Protein AF-A0A7K0G1S0-F1 (afdb_monomer)

InterPro domains:
  IPR003675 CAAX prenyl protease 2/Lysostaphin resistance protein A-like domain [PF02517] (17-167)

Mean predicted aligned error: 6.99 Å

Organism: NCBI:txid1908241

Secondary structure (DSSP, 8-state):
--HHHHHHHHGGG---HHIIIIIHHHHHHHHHTGGGS--HHHHHHHHHHHHHHHHHTTS-GGGGGSHHHHHHHHHHHHHHHHHHHHS-HHHHHHHHHHTHHHHHHHHHHHHHHHTTHHHHTTS-GGGGGGHHHHHHHHHHHHHHHHHHHHHT-HHHHHHHHHHHHHHHHHHHHH--

Foldseek 3Di:
DVVVVVVVVVVVPPQDLCCLLAVVLLLLLLQQQQCLPPDLVSNLSNQLSVVVVVCVVVDPPVCCPDPVNVVVSVVSSVVSCVVSVPDDSVNSVVVCVVCVVVSLLVSLLVQLVVCLVVCCVVDDPVCNVCSSVVSVVSSVLSNVLNVCCVVPRSVVSSNVSSVVSVVVSVVVNVVD

Radius of gyration: 18.76 Å; Cα contacts (8 Å, |Δi|>4): 119; chains: 1; bounding box: 52×39×47 Å

pLDDT: mean 86.87, std 16.27, range [29.7, 98.12]

Solvent-accessible surface area (backbone atoms only — not comparable to full-atom values): 9676 Å² total; per-residue (Å²): 126,71,73,64,55,56,58,56,57,66,59,65,67,85,71,57,68,62,45,64,37,46,52,48,30,46,54,51,40,39,40,57,43,39,38,74,55,83,43,68,66,32,42,49,53,11,52,51,49,46,50,52,52,57,45,56,74,78,40,63,78,81,55,51,79,38,67,72,48,41,50,51,52,51,50,52,52,51,50,53,52,52,55,51,69,71,48,52,67,69,56,56,51,50,53,44,66,78,42,37,67,62,55,53,52,47,44,22,46,52,57,12,58,67,47,33,69,78,43,60,85,75,44,56,79,95,49,48,90,52,42,65,66,71,21,44,61,43,30,53,51,35,48,54,38,48,52,38,30,76,75,75,27,66,68,59,26,32,55,52,45,20,55,66,35,40,62,61,50,53,53,54,67,72,77,106

Structure (mmCIF, N/CA/C/O backbone):
data_AF-A0A7K0G1S0-F1
#
_entry.id   AF-A0A7K0G1S0-F1
#
loop_
_atom_site.group_PDB
_atom_site.id
_atom_site.type_symbol
_atom_site.label_atom_id
_atom_site.label_alt_id
_atom_site.label_comp_id
_atom_site.label_asym_id
_atom_site.label_entity_id
_atom_site.label_seq_id
_atom_site.pdbx_PDB_ins_code
_atom_site.Cartn_x
_atom_site.Cartn_y
_atom_site.Cartn_z
_atom_site.occupancy
_atom_site.B_iso_or_equiv
_atom_site.auth_seq_id
_atom_site.auth_comp_id
_atom_site.auth_asym_id
_atom_site.auth_atom_id
_atom_site.pdbx_PDB_model_num
ATOM 1 N N . MET A 1 1 ? 27.533 17.262 -21.473 1.00 39.12 1 MET A N 1
ATOM 2 C CA . MET A 1 1 ? 27.485 15.867 -21.967 1.00 39.12 1 MET A CA 1
ATOM 3 C C . MET A 1 1 ? 28.207 14.863 -21.060 1.00 39.12 1 MET A C 1
ATOM 5 O O . MET A 1 1 ? 27.866 13.697 -21.135 1.00 39.12 1 MET A O 1
ATOM 9 N N . GLU A 1 2 ? 29.069 15.272 -20.118 1.00 38.72 2 GLU A N 1
ATOM 10 C CA . GLU A 1 2 ? 29.614 14.361 -19.081 1.00 38.72 2 GLU A CA 1
ATOM 11 C C . GLU A 1 2 ? 28.749 14.237 -17.807 1.00 38.72 2 GLU A C 1
ATOM 13 O O . GLU A 1 2 ? 28.798 13.218 -17.127 1.00 38.72 2 GLU A O 1
ATOM 18 N N . ALA A 1 3 ? 27.871 15.204 -17.513 1.00 29.70 3 ALA A N 1
ATOM 19 C CA . ALA A 1 3 ? 26.975 15.157 -16.345 1.00 29.70 3 ALA A CA 1
ATOM 20 C C . ALA A 1 3 ? 25.765 14.206 -16.503 1.00 29.70 3 ALA A C 1
ATOM 22 O O . ALA A 1 3 ? 25.169 13.790 -15.512 1.00 29.70 3 ALA A O 1
ATOM 23 N N . ILE A 1 4 ? 25.422 13.820 -17.738 1.00 31.78 4 ILE A N 1
ATOM 24 C CA . ILE A 1 4 ? 24.355 12.842 -18.028 1.00 31.78 4 ILE A CA 1
ATOM 25 C C . ILE A 1 4 ? 24.840 11.416 -17.704 1.00 31.78 4 ILE A C 1
ATOM 27 O O . ILE A 1 4 ? 24.072 10.584 -17.223 1.00 31.78 4 ILE A O 1
ATOM 31 N N . ASN A 1 5 ? 26.149 11.173 -17.825 1.00 32.44 5 ASN A N 1
ATOM 32 C CA . ASN A 1 5 ? 26.761 9.875 -17.553 1.00 32.44 5 ASN A CA 1
ATOM 33 C C . ASN A 1 5 ? 26.886 9.563 -16.053 1.00 32.44 5 ASN A C 1
ATOM 35 O O . ASN A 1 5 ? 26.954 8.393 -15.691 1.00 32.44 5 ASN A O 1
ATOM 39 N N . GLY A 1 6 ? 26.892 10.568 -15.167 1.00 32.56 6 GLY A N 1
ATOM 40 C CA . GLY A 1 6 ? 27.028 10.369 -13.716 1.00 32.56 6 GLY A CA 1
ATOM 41 C C . GLY A 1 6 ? 25.750 9.876 -13.027 1.00 32.56 6 GLY A C 1
ATOM 42 O O . GLY A 1 6 ? 25.818 9.033 -12.135 1.00 32.56 6 GLY A O 1
ATOM 43 N N . VAL A 1 7 ? 24.581 10.343 -13.479 1.00 34.50 7 VAL A N 1
ATOM 44 C CA . VAL A 1 7 ? 23.269 9.952 -12.924 1.00 34.50 7 VAL A CA 1
ATOM 45 C C . VAL A 1 7 ? 22.745 8.664 -13.568 1.00 34.50 7 VAL A C 1
ATOM 47 O O . VAL A 1 7 ? 22.141 7.836 -12.889 1.00 34.50 7 VAL A O 1
ATOM 50 N N . GLN A 1 8 ? 23.067 8.413 -14.843 1.00 36.34 8 GLN A N 1
ATOM 51 C CA . GLN A 1 8 ? 22.837 7.096 -15.450 1.00 36.34 8 GLN A CA 1
ATOM 52 C C . GLN A 1 8 ? 23.747 6.007 -14.848 1.00 36.34 8 GLN A C 1
ATOM 54 O O . GLN A 1 8 ? 23.315 4.860 -14.737 1.00 36.34 8 GLN A O 1
ATOM 59 N N . LYS A 1 9 ? 24.962 6.342 -14.372 1.00 32.75 9 LYS A N 1
ATOM 60 C CA . LYS A 1 9 ? 25.839 5.382 -13.669 1.00 32.75 9 LYS A CA 1
ATOM 61 C C . LYS A 1 9 ? 25.391 5.049 -12.249 1.00 32.75 9 LYS A C 1
ATOM 63 O O . LYS A 1 9 ? 25.584 3.914 -11.833 1.00 32.75 9 LYS A O 1
ATOM 68 N N . THR A 1 10 ? 24.787 5.964 -11.494 1.00 30.83 10 THR A N 1
ATOM 69 C CA . THR A 1 10 ? 24.285 5.644 -10.140 1.00 30.83 10 THR A CA 1
ATOM 70 C C . THR A 1 10 ? 22.945 4.904 -10.169 1.00 30.83 10 THR A C 1
ATOM 72 O O . THR A 1 10 ? 22.678 4.096 -9.282 1.00 30.83 10 THR A O 1
ATOM 75 N N . ALA A 1 11 ? 22.158 5.070 -11.238 1.00 32.47 11 ALA A N 1
ATOM 76 C CA . ALA A 1 11 ? 20.979 4.253 -11.533 1.00 32.47 11 ALA A CA 1
ATOM 77 C C . ALA A 1 11 ? 21.304 2.900 -12.208 1.00 32.47 11 ALA A C 1
ATOM 79 O O . ALA A 1 11 ? 20.394 2.125 -12.494 1.00 32.47 11 ALA A O 1
ATOM 80 N N . SER A 1 12 ? 22.587 2.564 -12.400 1.00 35.25 12 SER A N 1
ATOM 81 C CA . SER A 1 12 ? 23.018 1.218 -12.820 1.00 35.25 12 SER A CA 1
ATOM 82 C C . SER A 1 12 ? 22.722 0.124 -11.778 1.00 35.25 12 SER A C 1
ATOM 84 O O . SER A 1 12 ? 22.917 -1.058 -12.048 1.00 35.25 12 SER A O 1
ATOM 86 N N . ASN A 1 13 ? 22.185 0.493 -10.609 1.00 43.94 13 ASN A N 1
ATOM 87 C CA . ASN A 1 13 ? 21.842 -0.420 -9.522 1.00 43.94 13 ASN A CA 1
ATOM 88 C C . ASN A 1 13 ? 20.371 -0.895 -9.525 1.00 43.94 13 ASN A C 1
ATOM 90 O O . ASN A 1 13 ? 19.852 -1.319 -8.493 1.00 43.94 13 ASN A O 1
ATOM 94 N N . GLN A 1 14 ? 19.698 -0.902 -10.684 1.00 51.25 14 GLN A N 1
ATOM 95 C CA . GLN A 1 14 ? 18.419 -1.607 -10.914 1.00 51.25 14 GLN A CA 1
ATOM 96 C C . GLN A 1 14 ? 18.566 -3.153 -10.928 1.00 51.25 14 GLN A C 1
ATOM 98 O O . GLN A 1 14 ? 17.858 -3.853 -11.652 1.00 51.25 14 GLN A O 1
ATOM 103 N N . ASN A 1 15 ? 19.501 -3.701 -10.144 1.00 57.91 15 ASN A N 1
ATOM 104 C CA . ASN A 1 15 ? 19.942 -5.098 -10.212 1.00 57.91 15 ASN A CA 1
ATOM 105 C C . ASN A 1 15 ? 19.733 -5.882 -8.907 1.00 57.91 15 ASN A C 1
ATOM 107 O O . ASN A 1 15 ? 20.394 -6.892 -8.684 1.00 57.91 15 ASN A O 1
ATOM 111 N N . ASN A 1 16 ? 18.843 -5.434 -8.018 1.00 77.69 16 ASN A N 1
ATOM 112 C CA . ASN A 1 16 ? 18.621 -6.149 -6.767 1.00 77.69 16 ASN A CA 1
ATOM 113 C C . ASN A 1 16 ? 17.382 -7.043 -6.851 1.00 77.69 16 ASN A C 1
ATOM 115 O O . ASN A 1 16 ? 16.263 -6.598 -6.607 1.00 77.69 16 ASN A O 1
ATOM 119 N N . ILE A 1 17 ? 17.600 -8.321 -7.162 1.00 85.62 17 ILE A N 1
ATOM 120 C CA . ILE A 1 17 ? 16.569 -9.367 -7.154 1.00 85.62 17 ILE A CA 1
ATOM 121 C C . ILE A 1 17 ? 15.756 -9.374 -5.844 1.00 85.62 17 ILE A C 1
ATOM 123 O O . ILE A 1 17 ? 14.545 -9.586 -5.862 1.00 85.62 17 ILE A O 1
ATOM 127 N N . LEU A 1 18 ? 16.388 -9.039 -4.710 1.00 86.69 18 LEU A N 1
ATOM 128 C CA . LEU A 1 18 ? 15.730 -8.983 -3.401 1.00 86.69 18 LEU A CA 1
ATOM 129 C C . LEU A 1 18 ? 14.664 -7.886 -3.322 1.00 86.69 18 LEU A C 1
ATOM 131 O O . LEU A 1 18 ? 13.694 -8.032 -2.582 1.00 86.69 18 LEU A O 1
ATOM 135 N N . PHE A 1 19 ? 14.805 -6.799 -4.085 1.00 88.12 19 PHE A N 1
ATOM 136 C CA . PHE A 1 19 ? 13.792 -5.748 -4.123 1.00 88.12 19 PHE A CA 1
ATOM 137 C C . PHE A 1 19 ? 12.466 -6.291 -4.667 1.00 88.12 19 PHE A C 1
ATOM 139 O O . PHE A 1 19 ? 11.433 -6.132 -4.023 1.00 88.12 19 PHE A O 1
ATOM 146 N N . PHE A 1 20 ? 12.509 -6.988 -5.805 1.00 85.06 20 PHE A N 1
ATOM 147 C CA . PHE A 1 20 ? 11.321 -7.540 -6.464 1.00 85.06 20 PHE A CA 1
ATOM 148 C C . PHE A 1 20 ? 10.710 -8.724 -5.706 1.00 85.06 20 PHE A C 1
ATOM 150 O O . PHE A 1 20 ? 9.493 -8.897 -5.713 1.00 85.06 20 PHE A O 1
ATOM 157 N N . LEU A 1 21 ? 11.537 -9.523 -5.023 1.00 90.94 21 LEU A N 1
ATOM 158 C CA . LEU A 1 21 ? 11.067 -10.701 -4.289 1.00 90.94 21 LEU A CA 1
ATOM 159 C C . LEU A 1 21 ? 10.591 -10.401 -2.870 1.00 90.94 21 LEU A C 1
ATOM 161 O O . LEU A 1 21 ? 9.753 -11.132 -2.353 1.00 90.94 21 LEU A O 1
ATOM 165 N N . ILE A 1 22 ? 11.136 -9.376 -2.217 1.00 91.06 22 ILE A N 1
ATOM 166 C CA . ILE A 1 22 ? 10.892 -9.129 -0.791 1.00 91.06 22 ILE A CA 1
ATOM 167 C C . ILE A 1 22 ? 10.262 -7.758 -0.594 1.00 91.06 22 ILE A C 1
ATOM 169 O O . ILE A 1 22 ? 9.158 -7.654 -0.065 1.00 91.06 22 ILE A O 1
ATOM 173 N N . PHE A 1 23 ? 10.946 -6.699 -1.022 1.00 91.44 23 PHE A N 1
ATOM 174 C CA . PHE A 1 23 ? 10.535 -5.342 -0.674 1.00 91.44 23 PHE A CA 1
ATOM 175 C C . PHE A 1 23 ? 9.228 -4.925 -1.359 1.00 91.44 23 PHE A C 1
ATOM 177 O O . PHE A 1 23 ? 8.322 -4.434 -0.686 1.00 91.44 23 PHE A O 1
ATOM 184 N N . ALA A 1 24 ? 9.107 -5.159 -2.669 1.00 91.50 24 ALA A N 1
ATOM 185 C CA . ALA A 1 24 ? 7.904 -4.823 -3.426 1.00 91.50 24 ALA A CA 1
ATOM 186 C C . ALA A 1 24 ? 6.660 -5.577 -2.905 1.00 91.50 24 ALA A C 1
ATOM 188 O O . ALA A 1 24 ? 5.705 -4.896 -2.523 1.00 91.50 24 ALA A O 1
ATOM 189 N N . PRO A 1 25 ? 6.680 -6.918 -2.725 1.00 94.69 25 PRO A N 1
ATOM 190 C CA . PRO A 1 25 ? 5.559 -7.635 -2.118 1.00 94.69 25 PRO A CA 1
ATOM 191 C C . PRO A 1 25 ? 5.168 -7.099 -0.739 1.00 94.69 25 PRO A C 1
ATOM 193 O O . PRO A 1 25 ? 3.987 -6.899 -0.476 1.00 94.69 25 PRO A O 1
ATOM 196 N N . ILE A 1 26 ? 6.130 -6.799 0.145 1.00 97.25 26 ILE A N 1
ATOM 197 C CA . ILE A 1 26 ? 5.822 -6.236 1.471 1.00 97.25 26 ILE A CA 1
ATOM 198 C C . ILE A 1 26 ? 5.066 -4.909 1.345 1.00 97.25 26 ILE A C 1
ATOM 200 O O . ILE A 1 26 ? 4.035 -4.729 1.995 1.00 97.25 26 ILE A O 1
ATOM 204 N N . VAL A 1 27 ? 5.566 -3.983 0.525 1.00 96.19 27 VAL A N 1
ATOM 205 C CA . VAL A 1 27 ? 4.950 -2.661 0.336 1.00 96.19 27 VAL A CA 1
ATOM 206 C C . VAL A 1 27 ? 3.548 -2.791 -0.255 1.00 96.19 27 VAL A C 1
ATOM 208 O O . VAL A 1 27 ? 2.608 -2.176 0.250 1.00 96.19 27 VAL A O 1
ATOM 211 N N . GLU A 1 28 ? 3.377 -3.625 -1.275 1.00 96.62 28 GLU A N 1
ATOM 212 C CA . GLU A 1 28 ? 2.083 -3.839 -1.922 1.00 96.62 28 GLU A CA 1
ATOM 213 C C . GLU A 1 28 ? 1.066 -4.483 -0.970 1.00 96.62 28 GLU A C 1
ATOM 215 O O . GLU A 1 28 ? -0.075 -4.023 -0.872 1.00 96.62 28 GLU A O 1
ATOM 220 N N . GLU A 1 29 ? 1.472 -5.486 -0.190 1.00 98.12 29 GLU A N 1
ATOM 221 C CA . GLU A 1 29 ? 0.600 -6.093 0.818 1.00 98.12 29 GLU A CA 1
ATOM 222 C C . GLU A 1 29 ? 0.220 -5.104 1.933 1.00 98.12 29 GLU A C 1
ATOM 224 O O . GLU A 1 29 ? -0.924 -5.110 2.406 1.00 98.12 29 GLU A O 1
ATOM 229 N N . LEU A 1 30 ? 1.133 -4.210 2.330 1.00 98.12 30 LEU A N 1
ATOM 230 C CA . LEU A 1 30 ? 0.837 -3.139 3.287 1.00 98.12 30 LEU A CA 1
ATOM 231 C C . LEU A 1 30 ? -0.163 -2.117 2.735 1.00 98.12 30 LEU A C 1
ATOM 233 O O . LEU A 1 30 ? -0.982 -1.622 3.501 1.00 98.12 30 LEU A O 1
ATOM 237 N N . ILE A 1 31 ? -0.135 -1.819 1.436 1.00 98.06 31 ILE A N 1
ATOM 238 C CA . ILE A 1 31 ? -1.076 -0.878 0.810 1.00 98.06 31 ILE A CA 1
ATOM 239 C C . ILE A 1 31 ? -2.455 -1.522 0.621 1.00 98.06 31 ILE A C 1
ATOM 241 O O . ILE A 1 31 ? -3.476 -0.923 0.960 1.00 98.06 31 ILE A O 1
ATOM 245 N N . PHE A 1 32 ? -2.502 -2.740 0.078 1.00 97.81 32 PHE A N 1
ATOM 246 C CA . PHE A 1 32 ? -3.751 -3.325 -0.419 1.00 97.81 32 PHE A CA 1
ATOM 247 C C . PHE A 1 32 ? -4.407 -4.311 0.547 1.00 97.81 32 PHE A C 1
ATOM 249 O O . PHE A 1 32 ? -5.625 -4.482 0.505 1.00 97.81 32 PHE A O 1
ATOM 256 N N . ARG A 1 33 ? -3.637 -5.000 1.403 1.00 97.50 33 ARG A N 1
ATOM 257 C CA . ARG A 1 33 ? -4.153 -6.111 2.233 1.00 97.50 33 ARG A CA 1
ATOM 258 C C . ARG A 1 33 ? -4.201 -5.755 3.705 1.00 97.50 33 ARG A C 1
ATOM 260 O O . ARG A 1 33 ? -5.083 -6.230 4.427 1.00 97.50 33 ARG A O 1
ATOM 267 N N . LEU A 1 34 ? -3.318 -4.883 4.179 1.00 96.88 34 LEU A N 1
ATOM 268 C CA . LEU A 1 34 ? -3.415 -4.381 5.543 1.00 96.88 34 LEU A CA 1
ATOM 269 C C . LEU A 1 34 ? -4.800 -3.783 5.873 1.00 96.88 34 LEU A C 1
ATOM 271 O O . LEU A 1 34 ? -5.342 -4.203 6.905 1.00 96.88 34 LEU A O 1
ATOM 275 N N . PRO A 1 35 ? -5.434 -2.938 5.025 1.00 95.12 35 PRO A N 1
ATOM 276 C CA . PRO A 1 35 ? -6.665 -2.246 5.391 1.00 95.12 35 PRO A CA 1
ATOM 277 C C . PRO A 1 35 ? -7.920 -3.126 5.237 1.00 95.12 35 PRO A C 1
ATOM 279 O O . PRO A 1 35 ? -8.989 -2.752 5.712 1.00 95.12 35 PRO A O 1
ATOM 282 N N . LEU A 1 36 ? -7.788 -4.347 4.689 1.00 94.44 36 LEU A N 1
ATOM 283 C CA . LEU A 1 36 ? -8.861 -5.353 4.667 1.00 94.44 36 LEU A CA 1
ATOM 284 C C . LEU A 1 36 ? -9.306 -5.781 6.071 1.00 94.44 36 LEU A C 1
ATOM 286 O O . LEU A 1 36 ? -10.471 -6.122 6.271 1.00 94.44 36 LEU A O 1
ATOM 290 N N . LYS A 1 37 ? -8.396 -5.757 7.056 1.00 92.06 37 LYS A N 1
ATOM 291 C CA . LYS A 1 37 ? -8.781 -5.831 8.471 1.00 92.06 37 LYS A CA 1
ATOM 292 C C . LYS A 1 37 ? -8.978 -4.412 8.974 1.00 92.06 37 LYS A C 1
ATOM 294 O O . LYS A 1 37 ? -8.009 -3.705 9.237 1.00 92.06 37 LYS A O 1
ATOM 299 N N . VAL A 1 38 ? -10.237 -4.024 9.100 1.00 86.56 38 VAL A N 1
ATOM 300 C CA . VAL A 1 38 ? -10.641 -2.657 9.413 1.00 86.56 38 VAL A CA 1
ATOM 301 C C . VAL A 1 38 ? -10.180 -2.267 10.813 1.00 86.56 38 VAL A C 1
ATOM 303 O O . VAL A 1 38 ? -10.707 -2.743 11.814 1.00 86.56 38 VAL A O 1
ATOM 306 N N . SER A 1 39 ? -9.187 -1.391 10.870 1.00 89.94 39 SER A N 1
ATOM 307 C CA . SER A 1 39 ? -8.806 -0.642 12.062 1.00 89.94 39 SER A CA 1
ATOM 308 C C . SER A 1 39 ? -8.225 0.694 11.618 1.00 89.94 39 SER A C 1
ATOM 310 O O . SER A 1 39 ? -7.643 0.787 10.527 1.00 89.94 39 SER A O 1
ATOM 312 N N . ARG A 1 40 ? -8.345 1.731 12.454 1.00 90.94 40 ARG A N 1
ATOM 313 C CA . ARG A 1 40 ? -7.737 3.043 12.169 1.00 90.94 40 ARG A CA 1
ATOM 314 C C . ARG A 1 40 ? -6.253 2.928 11.827 1.00 90.94 40 ARG A C 1
ATOM 316 O O . ARG A 1 40 ? -5.804 3.530 10.859 1.00 90.94 40 ARG A O 1
ATOM 323 N N . LEU A 1 41 ? -5.511 2.113 12.579 1.00 92.81 41 LEU A N 1
ATOM 324 C CA . LEU A 1 41 ? -4.077 1.926 12.364 1.00 92.81 41 LEU A CA 1
ATOM 325 C C . LEU A 1 41 ? -3.777 1.272 11.009 1.00 92.81 41 LEU A C 1
ATOM 327 O O . LEU A 1 41 ? -2.903 1.742 10.287 1.00 92.81 41 LEU A O 1
ATOM 331 N N . ASN A 1 42 ? -4.518 0.226 10.638 1.00 94.50 42 ASN A N 1
ATOM 332 C CA . ASN A 1 42 ? -4.293 -0.467 9.373 1.00 94.50 42 ASN A CA 1
ATOM 333 C C . ASN A 1 42 ? -4.559 0.454 8.180 1.00 94.50 42 ASN A C 1
ATOM 335 O O . ASN A 1 42 ? -3.755 0.499 7.251 1.00 94.50 42 ASN A O 1
ATOM 339 N N . ILE A 1 43 ? -5.648 1.226 8.221 1.00 94.31 43 ILE A N 1
ATOM 340 C CA . ILE A 1 43 ? -5.982 2.188 7.162 1.00 94.31 43 ILE A CA 1
ATOM 341 C C . ILE A 1 43 ? -4.949 3.312 7.105 1.00 94.31 43 ILE A C 1
ATOM 343 O O . ILE A 1 43 ? -4.503 3.661 6.015 1.00 94.31 43 ILE A O 1
ATOM 347 N N . PHE A 1 44 ? -4.525 3.834 8.259 1.00 95.94 44 PHE A N 1
ATOM 348 C CA . PHE A 1 44 ? -3.490 4.863 8.334 1.00 95.94 44 PHE A CA 1
ATOM 349 C C . PHE A 1 44 ? -2.178 4.405 7.691 1.00 95.94 44 PHE A C 1
ATOM 351 O O . PHE A 1 44 ? -1.657 5.091 6.815 1.00 95.94 44 PHE A O 1
ATOM 358 N N . ILE A 1 45 ? -1.667 3.232 8.081 1.00 96.88 45 ILE A N 1
ATOM 359 C CA . ILE A 1 45 ? -0.418 2.682 7.535 1.00 96.88 45 ILE A CA 1
ATOM 360 C C . ILE A 1 45 ? -0.547 2.456 6.024 1.00 96.88 45 ILE A C 1
ATOM 362 O O . ILE A 1 45 ? 0.362 2.807 5.276 1.00 96.88 45 ILE A O 1
ATOM 366 N N . SER A 1 46 ? -1.686 1.925 5.570 1.00 96.94 46 SER A N 1
ATOM 367 C CA . SER A 1 46 ? -1.935 1.681 4.143 1.00 96.94 46 SER A CA 1
ATOM 368 C C . SER A 1 46 ? -1.925 2.982 3.339 1.00 96.94 46 SER A C 1
ATOM 370 O O . SER A 1 46 ? -1.272 3.066 2.301 1.00 96.94 46 SER A O 1
ATOM 372 N N . ALA A 1 47 ? -2.600 4.022 3.842 1.00 96.62 47 ALA A N 1
ATOM 373 C CA . ALA A 1 47 ? -2.647 5.338 3.210 1.00 96.62 47 ALA A CA 1
ATOM 374 C C . ALA A 1 47 ? -1.270 6.018 3.190 1.00 96.62 47 ALA A C 1
ATOM 376 O O . ALA A 1 47 ? -0.885 6.596 2.174 1.00 96.62 47 ALA A O 1
ATOM 377 N N . LEU A 1 48 ? -0.510 5.915 4.285 1.00 96.94 48 LEU A N 1
ATOM 378 C CA . LEU A 1 48 ? 0.843 6.458 4.373 1.00 96.94 48 LEU A CA 1
ATOM 379 C C . LEU A 1 48 ? 1.789 5.776 3.381 1.00 96.94 48 LEU A C 1
ATOM 381 O O . LEU A 1 48 ? 2.529 6.460 2.677 1.00 96.94 48 LEU A O 1
ATOM 385 N N . MET A 1 49 ? 1.735 4.446 3.291 1.00 96.12 49 MET A N 1
ATOM 386 C CA . MET A 1 49 ? 2.561 3.686 2.355 1.00 96.12 49 MET A CA 1
ATOM 387 C C . MET A 1 49 ? 2.188 3.992 0.898 1.00 96.12 49 MET A C 1
ATOM 389 O O . MET A 1 49 ? 3.073 4.186 0.068 1.00 96.12 49 MET A O 1
ATOM 393 N N . ALA A 1 50 ? 0.892 4.119 0.595 1.00 95.81 50 ALA A N 1
ATOM 394 C CA . ALA A 1 50 ? 0.424 4.504 -0.735 1.00 95.81 50 ALA A CA 1
ATOM 395 C C . ALA A 1 50 ? 0.895 5.915 -1.124 1.00 95.81 50 ALA A C 1
ATOM 397 O O . ALA A 1 50 ? 1.392 6.111 -2.233 1.00 95.81 50 ALA A O 1
ATOM 398 N N . TYR A 1 51 ? 0.795 6.885 -0.207 1.00 95.56 51 TYR A N 1
ATOM 399 C CA . TYR A 1 51 ? 1.293 8.244 -0.431 1.00 95.56 51 TYR A CA 1
ATOM 400 C C . TYR A 1 51 ? 2.810 8.268 -0.641 1.00 95.56 51 TYR A C 1
ATOM 402 O O . TYR A 1 51 ? 3.294 8.919 -1.566 1.00 95.56 51 TYR A O 1
ATOM 410 N N . PHE A 1 52 ? 3.561 7.525 0.175 1.00 93.50 52 PHE A N 1
ATOM 411 C CA . PHE A 1 52 ? 5.011 7.428 0.042 1.00 93.50 52 PHE A CA 1
ATOM 412 C C . PHE A 1 52 ? 5.427 6.806 -1.299 1.00 93.50 52 PHE A C 1
ATOM 414 O O . PHE A 1 52 ? 6.306 7.340 -1.974 1.00 93.50 52 PHE A O 1
ATOM 421 N N . LEU A 1 53 ? 4.757 5.734 -1.733 1.00 91.50 53 LEU A N 1
ATOM 422 C CA . LEU A 1 53 ? 5.015 5.110 -3.031 1.00 91.50 53 LEU A CA 1
ATOM 423 C C . LEU A 1 53 ? 4.683 6.056 -4.196 1.00 91.50 53 LEU A C 1
ATOM 425 O O . LEU A 1 53 ? 5.492 6.213 -5.109 1.00 91.50 53 LEU A O 1
ATOM 429 N N . PHE A 1 54 ? 3.533 6.735 -4.139 1.00 91.69 54 PHE A N 1
ATOM 430 C CA . PHE A 1 54 ? 3.139 7.738 -5.134 1.00 91.69 54 PHE A CA 1
ATOM 431 C C . PHE A 1 54 ? 4.126 8.913 -5.207 1.00 91.69 54 PHE A C 1
ATOM 433 O O . PHE A 1 54 ? 4.418 9.433 -6.285 1.00 91.69 54 PHE A O 1
ATOM 440 N N . TYR A 1 55 ? 4.668 9.333 -4.064 1.00 91.50 55 TYR A N 1
ATOM 441 C CA . TYR A 1 55 ? 5.706 10.354 -4.019 1.00 91.50 55 TYR A CA 1
ATOM 442 C C . TYR A 1 55 ? 6.973 9.887 -4.745 1.00 91.50 55 TYR A C 1
ATOM 444 O O . TYR A 1 55 ? 7.471 10.584 -5.632 1.00 91.50 55 TYR A O 1
ATOM 452 N N . LEU A 1 56 ? 7.468 8.692 -4.404 1.00 89.31 56 LEU A N 1
ATOM 453 C CA . LEU A 1 56 ? 8.688 8.136 -4.991 1.00 89.31 56 LEU A CA 1
ATOM 454 C C . LEU A 1 56 ? 8.555 7.848 -6.491 1.00 89.31 56 LEU A C 1
ATOM 456 O O . LEU A 1 56 ? 9.561 7.863 -7.196 1.00 89.31 56 LEU A O 1
ATOM 460 N N . SER A 1 57 ? 7.338 7.637 -7.001 1.00 87.06 57 SER A N 1
ATOM 461 C CA . SER A 1 57 ? 7.119 7.458 -8.441 1.00 87.06 57 SER A CA 1
ATOM 462 C C . SER A 1 57 ? 7.290 8.750 -9.251 1.00 87.06 57 SER A C 1
ATOM 464 O O . SER A 1 57 ? 7.456 8.678 -10.465 1.00 87.06 57 SER A O 1
ATOM 466 N N . HIS A 1 58 ? 7.248 9.925 -8.612 1.00 89.56 58 HIS A N 1
ATOM 467 C CA . HIS A 1 58 ? 7.372 11.228 -9.283 1.00 89.56 58 HIS A CA 1
ATOM 468 C C . HIS A 1 58 ? 8.630 11.999 -8.884 1.00 89.56 58 HIS A C 1
ATOM 470 O O . HIS A 1 58 ? 9.058 12.899 -9.611 1.00 89.56 58 HIS A O 1
ATOM 476 N N . LYS A 1 59 ? 9.203 11.701 -7.714 1.00 89.50 59 LYS A N 1
ATOM 477 C CA . LYS A 1 59 ? 10.304 12.468 -7.136 1.00 89.50 59 LYS A CA 1
ATOM 478 C C . LYS A 1 59 ? 11.376 11.565 -6.536 1.00 89.50 59 LYS A C 1
ATOM 480 O O . LYS A 1 59 ? 11.054 10.563 -5.900 1.00 89.50 59 LYS A O 1
ATOM 485 N N . PRO A 1 60 ? 12.663 11.934 -6.669 1.00 89.31 60 PRO A N 1
ATOM 486 C CA . PRO A 1 60 ? 13.737 11.175 -6.054 1.00 89.31 60 PRO A CA 1
ATOM 487 C C . PRO A 1 60 ? 13.673 11.291 -4.530 1.00 89.31 60 PRO A C 1
ATOM 489 O O . PRO A 1 60 ? 13.306 12.333 -3.980 1.00 89.31 60 PRO A O 1
ATOM 492 N N . ILE A 1 61 ? 14.129 10.243 -3.843 1.00 86.94 61 ILE A N 1
ATOM 493 C CA . ILE A 1 61 ? 14.146 10.178 -2.376 1.00 86.94 61 ILE A CA 1
ATOM 494 C C . ILE A 1 61 ? 14.930 11.335 -1.734 1.00 86.94 61 ILE A C 1
ATOM 496 O O . ILE A 1 61 ? 14.574 11.808 -0.660 1.00 86.94 61 ILE A O 1
ATOM 500 N N . SER A 1 62 ? 15.952 11.857 -2.421 1.00 89.12 62 SER A N 1
ATOM 501 C CA . SER A 1 62 ? 16.750 12.999 -1.963 1.00 89.12 62 SER A CA 1
ATOM 502 C C . SER A 1 62 ? 15.947 14.293 -1.836 1.00 89.12 62 SER A C 1
ATOM 504 O O . SER A 1 62 ? 16.356 15.182 -1.102 1.00 89.12 62 SER A O 1
ATOM 506 N N . SER A 1 63 ? 14.800 14.419 -2.509 1.00 91.00 63 SER A N 1
ATOM 507 C CA . SER A 1 63 ? 13.954 15.615 -2.414 1.00 91.00 63 SER A CA 1
ATOM 508 C C . SER A 1 63 ? 13.070 15.655 -1.158 1.00 91.00 63 SER A C 1
ATOM 510 O O . SER A 1 63 ? 12.515 16.711 -0.840 1.00 91.00 63 SER A O 1
ATOM 512 N N . LEU A 1 64 ? 13.010 14.556 -0.389 1.00 88.06 64 LEU A N 1
ATOM 513 C CA . LEU A 1 64 ? 12.244 14.459 0.862 1.00 88.06 64 LEU A CA 1
ATOM 514 C C . LEU A 1 64 ? 12.725 15.427 1.945 1.00 88.06 64 LEU A C 1
ATOM 516 O O . LEU A 1 64 ? 11.930 15.866 2.769 1.00 88.06 64 LEU A O 1
ATOM 520 N N . ILE A 1 65 ? 14.016 15.766 1.942 1.00 91.31 65 ILE A N 1
ATOM 521 C CA . ILE A 1 65 ? 14.623 16.639 2.959 1.00 91.31 65 ILE A CA 1
ATOM 522 C C . ILE A 1 65 ? 14.338 18.125 2.717 1.00 91.31 65 ILE A C 1
ATOM 524 O O . ILE A 1 65 ? 14.672 18.961 3.552 1.00 91.31 65 ILE A O 1
ATOM 528 N N . THR A 1 66 ? 13.742 18.482 1.576 1.00 94.75 66 THR A N 1
ATOM 529 C CA . THR A 1 66 ? 13.373 19.874 1.313 1.00 94.75 66 THR A CA 1
ATOM 530 C C . THR A 1 66 ? 12.216 20.292 2.220 1.00 94.75 66 THR A C 1
ATOM 532 O O . THR A 1 66 ? 11.257 19.542 2.406 1.00 94.75 66 THR A O 1
ATOM 535 N N . ALA A 1 67 ? 12.275 21.516 2.755 1.00 95.12 67 ALA A N 1
ATOM 536 C CA . ALA A 1 67 ? 11.257 22.021 3.679 1.00 95.12 67 ALA A CA 1
ATOM 537 C C . ALA A 1 67 ? 9.833 21.919 3.100 1.00 95.12 67 ALA A C 1
ATOM 539 O O . ALA A 1 67 ? 8.911 21.492 3.789 1.00 95.12 67 ALA A O 1
ATOM 540 N N . ASN A 1 68 ? 9.662 22.227 1.810 1.00 95.19 68 ASN A N 1
ATOM 541 C CA . ASN A 1 68 ? 8.364 22.168 1.136 1.00 95.19 68 ASN A CA 1
ATOM 542 C C . ASN A 1 68 ? 7.773 20.754 1.098 1.00 95.19 68 ASN A C 1
ATOM 544 O O . ASN A 1 68 ? 6.573 20.585 1.312 1.00 95.19 68 ASN A O 1
ATOM 548 N N . GLU A 1 69 ? 8.584 19.735 0.809 1.00 94.31 69 GLU A N 1
ATOM 549 C CA . GLU A 1 69 ? 8.088 18.359 0.768 1.00 94.31 69 GLU A CA 1
ATOM 550 C C . GLU A 1 69 ? 7.850 17.825 2.182 1.00 94.31 69 GLU A C 1
ATOM 552 O O . GLU A 1 69 ? 6.817 17.197 2.416 1.00 94.31 69 GLU A O 1
ATOM 557 N N . LEU A 1 70 ? 8.707 18.171 3.148 1.00 94.00 70 LEU A N 1
ATOM 558 C CA . LEU A 1 70 ? 8.495 17.820 4.552 1.00 94.00 70 LEU A CA 1
ATOM 559 C C . LEU A 1 70 ? 7.172 18.389 5.087 1.00 94.00 70 LEU A C 1
ATOM 561 O O . LEU A 1 70 ? 6.408 17.662 5.722 1.00 94.00 70 LEU A O 1
ATOM 565 N N . ILE A 1 71 ? 6.850 19.649 4.768 1.00 96.25 71 ILE A N 1
ATOM 566 C CA . ILE A 1 71 ? 5.565 20.267 5.130 1.00 96.25 71 ILE A CA 1
ATOM 567 C C . ILE A 1 71 ? 4.398 19.471 4.537 1.00 96.25 71 ILE A C 1
ATOM 569 O O . ILE A 1 71 ? 3.453 19.163 5.260 1.00 96.25 71 ILE A O 1
ATOM 573 N N . LYS A 1 72 ? 4.458 19.072 3.259 1.00 95.88 72 LYS A N 1
ATOM 574 C CA . LYS A 1 72 ? 3.398 18.254 2.636 1.00 95.88 72 LYS A CA 1
ATOM 575 C C . LYS A 1 72 ? 3.223 16.906 3.336 1.00 95.88 72 LYS A C 1
ATOM 577 O O . LYS A 1 72 ? 2.087 16.505 3.580 1.00 95.88 72 LYS A O 1
ATOM 582 N N . PHE A 1 73 ? 4.317 16.229 3.693 1.00 94.94 73 PHE A N 1
ATOM 583 C CA . PHE A 1 73 ? 4.269 14.977 4.460 1.00 94.94 73 PHE A CA 1
ATOM 584 C C . PHE A 1 73 ? 3.624 15.174 5.833 1.00 94.94 73 PHE A C 1
ATOM 586 O O . PHE A 1 73 ? 2.720 14.421 6.198 1.00 94.94 73 PHE A O 1
ATOM 593 N N . VAL A 1 74 ? 4.040 16.202 6.575 1.00 96.19 74 VAL A N 1
ATOM 594 C CA . VAL A 1 74 ? 3.479 16.518 7.897 1.00 96.19 74 VAL A CA 1
ATOM 595 C C . VAL A 1 74 ? 1.992 16.853 7.792 1.00 96.19 74 VAL A C 1
ATOM 597 O O . VAL A 1 74 ? 1.195 16.343 8.582 1.00 96.19 74 VAL A O 1
ATOM 600 N N . VAL A 1 75 ? 1.593 17.652 6.800 1.00 97.12 75 VAL A N 1
ATOM 601 C CA . VAL A 1 75 ? 0.184 17.979 6.538 1.00 97.12 75 VAL A CA 1
ATOM 602 C C . VAL A 1 75 ? -0.613 16.718 6.203 1.00 97.12 75 VAL A C 1
ATOM 604 O O . VAL A 1 75 ? -1.663 16.500 6.803 1.00 97.12 75 VAL A O 1
ATOM 607 N N . PHE A 1 76 ? -0.112 15.851 5.319 1.00 97.06 76 PHE A N 1
ATOM 608 C CA . PHE A 1 76 ? -0.782 14.596 4.969 1.00 97.06 76 PHE A CA 1
ATOM 609 C C . PHE A 1 76 ? -0.978 13.682 6.188 1.00 97.06 76 PHE A C 1
ATOM 611 O O . PHE A 1 76 ? -2.077 13.165 6.400 1.00 97.06 76 PHE A O 1
ATOM 618 N N . ILE A 1 77 ? 0.057 13.519 7.020 1.00 96.81 77 ILE A N 1
ATOM 619 C CA . ILE A 1 77 ? -0.008 12.727 8.257 1.00 96.81 77 ILE A CA 1
ATOM 620 C C . ILE A 1 77 ? -1.038 13.328 9.218 1.00 96.81 77 ILE A C 1
ATOM 622 O O . ILE A 1 77 ? -1.907 12.612 9.715 1.00 96.81 77 ILE A O 1
ATOM 626 N N . SER A 1 78 ? -0.982 14.642 9.433 1.00 96.62 78 SER A N 1
ATOM 627 C CA . SER A 1 78 ? -1.867 15.353 10.361 1.00 96.62 78 SER A CA 1
ATOM 628 C C . SER A 1 78 ? -3.330 15.265 9.926 1.00 96.62 78 SER A C 1
ATOM 630 O O . SER A 1 78 ? -4.197 14.943 10.738 1.00 96.62 78 SER A O 1
ATOM 632 N N . LEU A 1 79 ? -3.609 15.470 8.634 1.00 97.00 79 LEU A N 1
ATOM 633 C CA . LEU A 1 79 ? -4.947 15.314 8.059 1.00 97.00 79 LEU A CA 1
ATOM 634 C C . LEU A 1 79 ? -5.437 13.868 8.152 1.00 97.00 79 LEU A C 1
ATOM 636 O O . LEU A 1 79 ? -6.580 13.641 8.539 1.00 97.00 79 LEU A O 1
ATOM 640 N N . SER A 1 80 ? -4.580 12.887 7.860 1.00 94.88 80 SER A N 1
ATOM 641 C CA . SER A 1 80 ? -4.940 11.467 7.960 1.00 94.88 80 SER A CA 1
ATOM 642 C C . SER A 1 80 ? -5.316 11.084 9.395 1.00 94.88 80 SER A C 1
ATOM 644 O O . SER A 1 80 ? -6.331 10.422 9.611 1.00 94.88 80 SER A O 1
ATOM 646 N N . ILE A 1 81 ? -4.553 11.554 10.387 1.00 95.25 81 ILE A N 1
ATOM 647 C CA . ILE A 1 81 ? -4.852 11.349 11.813 1.00 95.25 81 ILE A CA 1
ATOM 648 C C . ILE A 1 81 ? -6.155 12.060 12.204 1.00 95.25 81 ILE A C 1
ATOM 650 O O . ILE A 1 81 ? -7.002 11.466 12.874 1.00 95.25 81 ILE A O 1
ATOM 654 N N . LEU A 1 82 ? -6.357 13.307 11.770 1.00 95.50 82 LEU A N 1
ATOM 655 C CA . LEU A 1 82 ? -7.567 14.077 12.070 1.00 95.50 82 LEU A CA 1
ATOM 656 C C . LEU A 1 82 ? -8.824 13.398 11.510 1.00 95.50 82 LEU A C 1
ATOM 658 O O . LEU A 1 82 ? -9.808 13.221 12.230 1.00 95.50 82 LEU A O 1
ATOM 662 N N . VAL A 1 83 ? -8.783 12.966 10.248 1.00 93.94 83 VAL A N 1
ATOM 663 C CA . VAL A 1 83 ? -9.901 12.270 9.598 1.00 93.94 83 VAL A CA 1
ATOM 664 C C . VAL A 1 83 ? -10.195 10.959 10.325 1.00 93.94 83 VAL A C 1
ATOM 666 O O . VAL A 1 83 ? -11.332 10.717 10.727 1.00 93.94 83 VAL A O 1
ATOM 669 N N . LEU A 1 84 ? -9.177 10.129 10.566 1.00 92.00 84 LEU A N 1
ATOM 670 C CA . LEU A 1 84 ? -9.364 8.821 11.200 1.00 92.00 84 LEU A CA 1
ATOM 671 C C . LEU A 1 84 ? -9.793 8.908 12.670 1.00 92.00 84 LEU A C 1
ATOM 673 O O . LEU A 1 84 ? -10.562 8.062 13.129 1.00 92.00 84 LEU A O 1
ATOM 677 N N . SER A 1 85 ? -9.333 9.918 13.410 1.00 91.25 85 SER A N 1
ATOM 678 C CA . SER A 1 85 ? -9.753 10.146 14.800 1.00 91.25 85 SER A CA 1
ATOM 679 C C . SER A 1 85 ? -11.207 10.625 14.893 1.00 91.25 85 SER A C 1
ATOM 681 O O . SER A 1 85 ? -11.926 10.213 15.808 1.00 91.25 85 SER A O 1
ATOM 683 N N . SER A 1 86 ? -11.662 11.401 13.904 1.00 91.12 86 SER A N 1
ATOM 684 C CA . SER A 1 86 ? -13.042 11.897 13.789 1.00 91.12 86 SER A CA 1
ATOM 685 C C . SER A 1 86 ? -14.046 10.801 13.401 1.00 91.12 86 SER A C 1
ATOM 687 O O . SER A 1 86 ? -15.237 10.895 13.706 1.00 91.12 86 SER A O 1
ATOM 689 N N . LEU A 1 87 ? -13.583 9.726 12.758 1.00 89.62 87 LEU A N 1
ATOM 690 C CA . LEU A 1 87 ? -14.408 8.575 12.393 1.00 89.62 87 LEU A CA 1
ATOM 691 C C . LEU A 1 87 ? -14.553 7.612 13.575 1.00 89.62 87 LEU A C 1
ATOM 693 O O . LEU A 1 87 ? -13.593 6.971 14.001 1.00 89.62 87 LEU A O 1
ATOM 697 N N . LYS A 1 88 ? -15.774 7.454 14.100 1.00 87.25 88 LYS A N 1
ATOM 698 C CA . LYS A 1 88 ? -16.069 6.439 15.127 1.00 87.25 88 LYS A CA 1
ATOM 699 C C . LYS A 1 88 ? -15.782 5.041 14.567 1.00 87.25 88 LYS A C 1
ATOM 701 O O . LYS A 1 88 ? -16.320 4.692 13.519 1.00 87.25 88 LYS A O 1
ATOM 706 N N . GLU A 1 89 ? -15.033 4.216 15.302 1.00 81.69 89 GLU A N 1
ATOM 707 C CA . GLU A 1 89 ? -14.728 2.824 14.903 1.00 81.69 89 GLU A CA 1
ATOM 708 C C . GLU A 1 89 ? -16.000 2.033 14.558 1.00 81.69 89 GLU A C 1
ATOM 710 O O . GLU A 1 89 ? -16.048 1.310 13.568 1.00 81.69 89 GLU A O 1
ATOM 715 N N . ARG A 1 90 ? -17.089 2.253 15.308 1.00 83.69 90 ARG A N 1
ATOM 716 C CA . 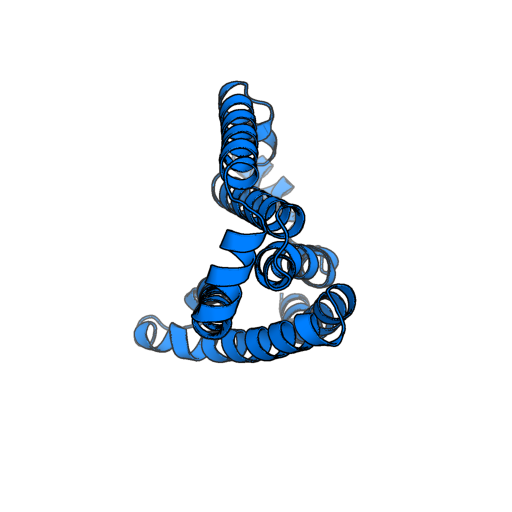ARG A 1 90 ? -18.394 1.632 15.038 1.00 83.69 90 ARG A CA 1
ATOM 717 C C . ARG A 1 90 ? -18.974 2.019 13.675 1.00 83.69 90 ARG A C 1
ATOM 719 O O . ARG A 1 90 ? -19.568 1.176 13.016 1.00 83.69 90 ARG A O 1
ATOM 726 N N . PHE A 1 91 ? -18.821 3.277 13.261 1.00 85.50 91 PHE A N 1
ATOM 727 C CA . PHE A 1 91 ? -19.294 3.738 11.955 1.00 85.50 91 PHE A CA 1
ATOM 728 C C . PHE A 1 91 ? -18.449 3.136 10.832 1.00 85.50 91 PHE A C 1
ATOM 730 O O . PHE A 1 91 ? -18.992 2.615 9.862 1.00 85.50 91 PHE A O 1
ATOM 737 N N . LEU A 1 92 ? -17.127 3.143 11.009 1.00 83.88 92 LEU A N 1
ATOM 738 C CA . LEU A 1 92 ? -16.177 2.582 10.057 1.00 83.88 92 LEU A CA 1
ATOM 739 C C . LEU A 1 92 ? -16.427 1.080 9.835 1.00 83.88 92 LEU A C 1
ATOM 741 O O . LEU A 1 92 ? -16.572 0.625 8.702 1.00 83.88 92 LEU A O 1
ATOM 745 N N . SER A 1 93 ? -16.567 0.338 10.934 1.00 81.75 93 SER A N 1
ATOM 746 C CA . SER A 1 93 ? -16.926 -1.078 10.935 1.00 81.75 93 SER A CA 1
ATOM 747 C C . SER A 1 93 ? -18.297 -1.312 10.292 1.00 81.75 93 SER A C 1
ATOM 749 O O . SER A 1 93 ? -18.419 -2.191 9.446 1.00 81.75 93 SER A O 1
ATOM 751 N N . PHE A 1 94 ? -19.312 -0.497 10.598 1.00 87.62 94 PHE A N 1
ATOM 752 C CA . PHE A 1 94 ? -20.645 -0.623 9.999 1.00 87.62 94 PHE A CA 1
ATOM 753 C C . PHE A 1 94 ? -20.637 -0.442 8.475 1.00 87.62 94 PHE A C 1
ATOM 755 O O . PHE A 1 94 ? -21.176 -1.283 7.752 1.00 87.62 94 PHE A O 1
ATOM 762 N N . VAL A 1 95 ? -20.015 0.633 7.977 1.00 83.25 95 VAL A N 1
ATOM 763 C CA . VAL A 1 95 ? -19.931 0.914 6.535 1.00 83.25 95 VAL A CA 1
ATOM 764 C C . VAL A 1 95 ? -19.188 -0.212 5.826 1.00 83.25 95 VAL A C 1
ATOM 766 O O . VAL A 1 95 ? -19.667 -0.721 4.812 1.00 83.25 95 VAL A O 1
ATOM 769 N N . LEU A 1 96 ? -18.053 -0.643 6.380 1.00 83.44 96 LEU A N 1
ATOM 770 C CA . LEU A 1 96 ? -17.250 -1.689 5.762 1.00 83.44 96 LEU A CA 1
ATOM 771 C C . LEU A 1 96 ? -17.896 -3.064 5.864 1.00 83.44 96 LEU A C 1
ATOM 773 O O . LEU A 1 96 ? -17.755 -3.819 4.920 1.00 83.44 96 LEU A O 1
ATOM 777 N N . HIS A 1 97 ? -18.669 -3.384 6.902 1.00 86.38 97 HIS A N 1
ATOM 778 C CA . HIS A 1 97 ? -19.469 -4.613 6.915 1.00 86.38 97 HIS A CA 1
ATOM 779 C C . HIS A 1 97 ? -20.561 -4.593 5.845 1.00 86.38 97 HIS A C 1
ATOM 781 O O . HIS A 1 97 ? -20.746 -5.586 5.143 1.00 86.38 97 HIS A O 1
ATOM 787 N N . LYS A 1 98 ? -21.263 -3.464 5.688 1.00 92.25 98 LYS A N 1
ATOM 788 C CA . LYS A 1 98 ? -22.345 -3.332 4.703 1.00 92.25 98 LYS A CA 1
ATOM 789 C C . LYS A 1 98 ? -21.836 -3.386 3.260 1.00 92.25 98 LYS A C 1
ATOM 791 O O . LYS A 1 98 ? -22.497 -3.966 2.406 1.00 92.25 98 LYS A O 1
ATOM 796 N N . TYR A 1 99 ? -20.670 -2.801 2.994 1.00 93.81 99 TYR A N 1
ATOM 797 C CA . TYR A 1 99 ? -20.101 -2.680 1.648 1.00 93.81 99 TYR A CA 1
ATOM 798 C C . TYR A 1 99 ? -18.786 -3.451 1.477 1.00 93.81 99 TYR A C 1
ATOM 800 O O . TYR A 1 99 ? -17.990 -3.122 0.597 1.00 93.81 99 TYR A O 1
ATOM 808 N N . PHE A 1 100 ? -18.559 -4.492 2.290 1.00 93.00 100 PHE A N 1
ATOM 809 C CA . PHE A 1 100 ? -17.282 -5.214 2.320 1.00 93.00 100 PHE A CA 1
ATOM 810 C C . PHE A 1 100 ? -16.898 -5.757 0.948 1.00 93.00 100 PHE A C 1
ATOM 812 O O . PHE A 1 100 ? -15.762 -5.597 0.522 1.00 93.00 100 PHE A O 1
ATOM 819 N N . GLY A 1 101 ? -17.856 -6.364 0.238 1.00 95.38 101 GLY A N 1
ATOM 820 C CA . GLY A 1 101 ? -17.618 -6.922 -1.092 1.00 95.38 101 GLY A CA 1
ATOM 821 C C . GLY A 1 101 ? -17.130 -5.864 -2.080 1.00 95.38 101 GLY A C 1
ATOM 822 O O . GLY A 1 101 ? -16.115 -6.065 -2.737 1.00 95.38 101 GLY A O 1
ATOM 823 N N . VAL A 1 102 ? -17.794 -4.704 -2.128 1.00 95.88 102 VAL A N 1
ATOM 824 C CA . VAL A 1 102 ? -17.393 -3.588 -3.002 1.00 95.88 102 VAL A CA 1
ATOM 825 C C . VAL A 1 102 ? -15.994 -3.097 -2.638 1.00 95.88 102 VAL A C 1
ATOM 827 O O . VAL A 1 102 ? -15.152 -2.940 -3.516 1.00 95.88 102 VAL A O 1
ATOM 830 N N . TYR A 1 103 ? -15.722 -2.915 -1.346 1.00 94.69 103 TYR A N 1
ATOM 831 C CA . TYR A 1 103 ? -14.412 -2.495 -0.855 1.00 94.69 103 TYR A CA 1
ATOM 832 C C . TYR A 1 103 ? -13.297 -3.492 -1.214 1.00 94.69 103 TYR A C 1
ATOM 834 O O . TYR A 1 103 ? -12.245 -3.102 -1.721 1.00 94.69 103 TYR A O 1
ATOM 842 N N . PHE A 1 104 ? -13.550 -4.784 -1.007 1.00 96.38 104 PHE A N 1
ATOM 843 C CA . PHE A 1 104 ? -12.629 -5.871 -1.317 1.00 96.38 104 PHE A CA 1
ATOM 844 C C . PHE A 1 104 ? -12.305 -5.931 -2.815 1.00 96.38 104 PHE A C 1
ATOM 846 O O . PHE A 1 104 ? -11.133 -5.902 -3.193 1.00 96.38 104 PHE A O 1
ATOM 853 N N . TYR A 1 105 ? -13.326 -5.942 -3.679 1.00 96.38 105 TYR A N 1
ATOM 854 C CA . TYR A 1 105 ? -13.122 -5.988 -5.129 1.00 96.38 105 TYR A CA 1
ATOM 855 C C . TYR A 1 105 ? -12.499 -4.705 -5.683 1.00 96.38 105 TYR A C 1
ATOM 857 O O . TYR A 1 105 ? -11.707 -4.787 -6.622 1.00 96.38 105 TYR A O 1
ATOM 865 N N . ALA A 1 106 ? -12.780 -3.538 -5.094 1.00 96.56 106 ALA A N 1
ATOM 866 C CA . ALA A 1 106 ? -12.121 -2.291 -5.473 1.00 96.56 106 ALA A CA 1
ATOM 867 C C . ALA A 1 106 ? -10.605 -2.364 -5.228 1.00 96.56 106 ALA A C 1
ATOM 869 O O . ALA A 1 106 ? -9.831 -2.072 -6.138 1.00 96.56 106 ALA A O 1
ATOM 870 N N . LEU A 1 107 ? -10.168 -2.825 -4.049 1.00 96.56 107 LEU A N 1
ATOM 871 C CA . LEU A 1 107 ? -8.740 -2.973 -3.738 1.00 96.56 107 LEU A CA 1
ATOM 872 C C . LEU A 1 107 ? -8.033 -3.961 -4.672 1.00 96.56 107 LEU A C 1
ATOM 874 O O . LEU A 1 107 ? -6.936 -3.673 -5.144 1.00 96.56 107 LEU A O 1
ATOM 878 N N . ILE A 1 108 ? -8.665 -5.097 -4.975 1.00 96.62 108 ILE A N 1
ATOM 879 C CA . ILE A 1 108 ? -8.110 -6.099 -5.899 1.00 96.62 108 ILE A CA 1
ATOM 880 C C . ILE A 1 108 ? -8.012 -5.545 -7.322 1.00 96.62 108 ILE A C 1
ATOM 882 O O . ILE A 1 108 ? -7.014 -5.764 -8.007 1.00 96.62 108 ILE A O 1
ATOM 88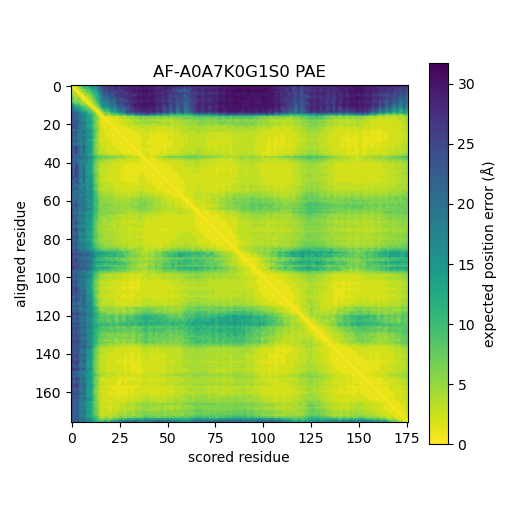6 N N . THR A 1 109 ? -9.037 -4.813 -7.759 1.00 94.62 109 THR A N 1
ATOM 887 C CA . THR A 1 109 ? -9.063 -4.210 -9.093 1.00 94.62 109 THR A CA 1
ATOM 888 C C . THR A 1 109 ? -7.965 -3.163 -9.220 1.00 94.62 109 THR A C 1
ATOM 890 O O . THR A 1 109 ? -7.190 -3.223 -10.166 1.00 94.62 109 THR A O 1
ATOM 893 N N . VAL A 1 110 ? -7.831 -2.251 -8.250 1.00 95.06 110 VAL A N 1
ATOM 894 C CA . VAL A 1 110 ? -6.754 -1.245 -8.251 1.00 95.06 110 VAL A CA 1
ATOM 895 C C . VAL A 1 110 ? -5.381 -1.917 -8.230 1.00 95.06 110 VAL A C 1
ATOM 897 O O . VAL A 1 110 ? -4.515 -1.526 -9.007 1.00 95.06 110 VAL A O 1
ATOM 900 N N . PHE A 1 111 ? -5.195 -2.955 -7.410 1.00 95.31 111 PHE A N 1
ATOM 901 C CA . PHE A 1 111 ? -3.955 -3.730 -7.381 1.00 95.31 111 PHE A CA 1
ATOM 902 C C . PHE A 1 111 ? -3.592 -4.281 -8.767 1.00 95.31 111 PHE A C 1
ATOM 904 O O . PHE A 1 111 ? -2.489 -4.035 -9.253 1.00 95.31 111 PHE A O 1
ATOM 911 N N . GLY A 1 112 ? -4.523 -4.966 -9.439 1.00 92.31 112 GLY A N 1
ATOM 912 C CA . GLY A 1 112 ? -4.282 -5.486 -10.786 1.00 92.31 112 GLY A CA 1
ATOM 913 C C . GLY A 1 112 ? -4.063 -4.379 -11.821 1.00 92.31 112 GLY A C 1
ATOM 914 O O . GLY A 1 112 ? -3.184 -4.499 -12.671 1.00 92.31 112 GLY A O 1
ATOM 915 N N . LEU A 1 113 ? -4.800 -3.269 -11.719 1.00 9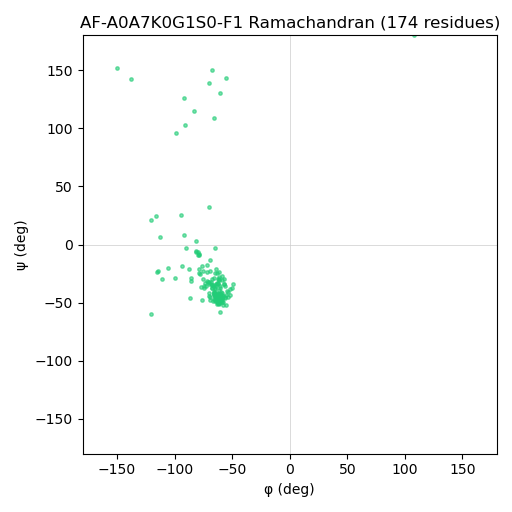0.56 113 LEU A N 1
ATOM 916 C CA . LEU A 1 113 ? -4.673 -2.147 -12.648 1.00 90.56 113 LEU A CA 1
ATOM 917 C C . LEU A 1 113 ? -3.305 -1.460 -12.577 1.00 90.56 113 LEU A C 1
ATOM 919 O O . LEU A 1 113 ? -2.755 -1.087 -13.611 1.00 90.56 113 LEU A O 1
ATOM 923 N N . LEU A 1 114 ? -2.723 -1.327 -11.383 1.00 90.56 114 LEU A N 1
ATOM 924 C CA . LEU A 1 114 ? -1.381 -0.754 -11.231 1.00 90.56 114 LEU A CA 1
ATOM 925 C C . LEU A 1 114 ? -0.296 -1.587 -11.920 1.00 90.56 114 LEU A C 1
ATOM 927 O O . LEU A 1 114 ? 0.722 -1.033 -12.323 1.00 90.56 114 LEU A O 1
ATOM 931 N N . HIS A 1 115 ? -0.534 -2.885 -12.114 1.00 89.38 115 HIS A N 1
ATOM 932 C CA . HIS A 1 115 ? 0.391 -3.775 -12.808 1.00 89.38 115 HIS A CA 1
ATOM 933 C C . HIS A 1 115 ? 0.294 -3.693 -14.336 1.00 89.38 115 HIS A C 1
ATOM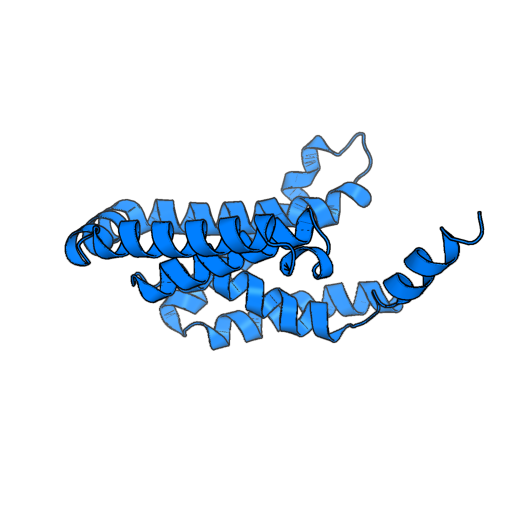 935 O O . HIS A 1 115 ? 1.133 -4.288 -15.012 1.00 89.38 115 HIS A O 1
ATOM 941 N N . LEU A 1 116 ? -0.667 -2.955 -14.919 1.00 86.88 116 LEU A N 1
ATOM 942 C CA . LEU A 1 116 ? -0.724 -2.785 -16.380 1.00 86.88 116 LEU A CA 1
ATOM 943 C C . LEU A 1 116 ? 0.578 -2.207 -16.937 1.00 86.88 116 LEU A C 1
ATOM 945 O O . LEU A 1 116 ? 0.998 -2.594 -18.025 1.00 86.88 116 LEU A O 1
ATOM 949 N N . THR A 1 117 ? 1.226 -1.310 -16.194 1.00 83.88 117 THR A N 1
ATOM 950 C CA . THR A 1 117 ? 2.473 -0.656 -16.609 1.00 83.88 117 THR A CA 1
ATOM 951 C C . THR A 1 117 ? 3.598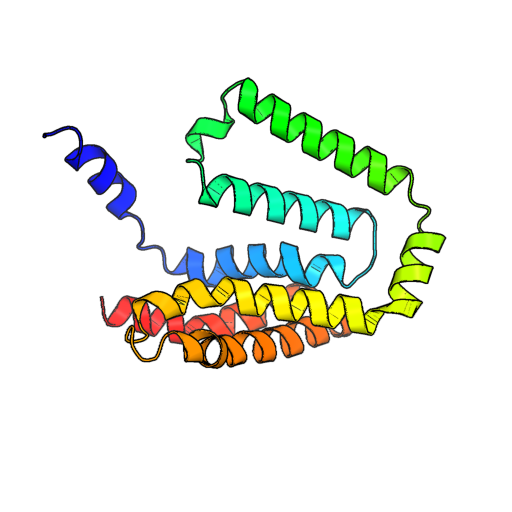 -1.651 -16.893 1.00 83.88 117 THR A C 1
ATOM 953 O O . THR A 1 117 ? 4.416 -1.384 -17.770 1.00 83.88 117 THR A O 1
ATOM 956 N N . ASN A 1 118 ? 3.585 -2.828 -16.256 1.00 81.25 118 ASN A N 1
ATOM 957 C CA . ASN A 1 118 ? 4.547 -3.906 -16.503 1.00 81.25 118 ASN A CA 1
ATOM 958 C C . ASN A 1 118 ? 4.375 -4.557 -17.886 1.00 81.25 118 ASN A C 1
ATOM 960 O O . ASN A 1 118 ? 5.313 -5.157 -18.402 1.00 81.25 118 ASN A O 1
ATOM 964 N N . PHE A 1 119 ? 3.185 -4.455 -18.484 1.00 80.50 119 PHE A N 1
ATOM 965 C CA . PHE A 1 119 ? 2.852 -5.084 -19.766 1.00 80.50 119 PHE A CA 1
ATOM 966 C C . PHE A 1 119 ? 2.784 -4.086 -20.919 1.00 80.50 119 PHE A C 1
ATOM 968 O O . PHE A 1 119 ? 2.911 -4.492 -22.071 1.00 80.50 119 PHE A O 1
ATOM 975 N N . LEU A 1 120 ? 2.619 -2.787 -20.642 1.00 82.75 120 LEU A N 1
ATOM 976 C CA . LEU A 1 120 ? 2.486 -1.764 -21.687 1.00 82.75 120 LEU A CA 1
ATOM 977 C C . LEU A 1 120 ? 3.678 -1.730 -22.653 1.00 82.75 120 LEU A C 1
ATOM 979 O O . LEU A 1 120 ? 3.482 -1.480 -23.837 1.00 82.75 120 LEU A O 1
ATOM 983 N N . SER A 1 121 ? 4.893 -2.003 -22.176 1.00 76.69 121 SER A N 1
ATOM 984 C CA . SER A 1 121 ? 6.093 -2.075 -23.021 1.00 76.69 121 SER A CA 1
ATOM 985 C C . SER A 1 121 ? 6.223 -3.390 -23.799 1.00 76.69 121 SER A C 1
ATOM 987 O O . SER A 1 121 ? 6.931 -3.429 -24.801 1.00 76.69 121 SER A O 1
ATOM 989 N N . ALA A 1 122 ? 5.557 -4.459 -23.353 1.00 76.12 122 ALA A N 1
ATOM 990 C CA . ALA A 1 122 ? 5.617 -5.791 -23.958 1.00 76.12 122 ALA A CA 1
ATOM 991 C C . ALA A 1 122 ? 4.492 -6.044 -24.978 1.00 76.12 122 ALA A C 1
ATOM 993 O O . ALA A 1 122 ? 4.594 -6.958 -25.797 1.00 76.12 122 ALA A O 1
ATOM 994 N N . VAL A 1 123 ? 3.413 -5.257 -24.933 1.00 81.75 123 VAL A N 1
ATOM 995 C CA . VAL A 1 123 ? 2.256 -5.399 -25.824 1.00 81.75 123 VAL A CA 1
ATOM 996 C C . VAL A 1 123 ? 2.435 -4.514 -27.068 1.00 81.75 123 VAL A C 1
ATOM 998 O O . VAL A 1 123 ? 2.619 -3.305 -26.933 1.00 81.75 123 VAL A O 1
ATOM 1001 N N . PRO A 1 124 ? 2.333 -5.070 -28.293 1.00 84.56 124 PRO A N 1
ATOM 1002 C CA . PRO A 1 124 ? 2.334 -4.281 -29.525 1.00 84.56 124 PRO A CA 1
ATOM 1003 C C . PRO A 1 124 ? 1.246 -3.198 -29.526 1.00 84.56 124 PRO A C 1
ATOM 1005 O O . PRO A 1 124 ? 0.129 -3.435 -29.068 1.00 84.56 124 PRO A O 1
ATOM 1008 N N . GLY A 1 125 ? 1.530 -2.021 -30.093 1.00 86.81 125 GLY A N 1
ATOM 1009 C CA . GLY A 1 125 ? 0.609 -0.874 -30.050 1.00 86.81 125 GLY A CA 1
ATOM 1010 C C . GLY A 1 125 ? -0.782 -1.154 -30.638 1.00 86.81 125 GLY A C 1
ATOM 1011 O O . GLY A 1 125 ? -1.784 -0.681 -30.109 1.00 86.81 125 GLY A O 1
ATOM 1012 N N . ASN A 1 126 ? -0.873 -1.999 -31.668 1.00 90.44 126 ASN A N 1
ATOM 1013 C CA . ASN A 1 126 ? -2.143 -2.435 -32.261 1.00 90.44 126 ASN A CA 1
ATOM 1014 C C . ASN A 1 126 ? -2.978 -3.351 -31.343 1.00 90.44 126 ASN A C 1
ATOM 1016 O O . ASN A 1 126 ? -4.154 -3.576 -31.616 1.00 90.44 126 ASN A O 1
ATOM 1020 N N . LEU A 1 127 ? -2.388 -3.874 -30.266 1.00 88.62 127 LEU A N 1
ATOM 1021 C CA . LEU A 1 127 ? -3.033 -4.726 -29.267 1.00 88.62 127 LEU A CA 1
ATOM 1022 C C . LEU A 1 127 ? -3.154 -4.045 -27.897 1.00 88.62 127 LEU A C 1
ATOM 1024 O O . LEU A 1 127 ? -3.603 -4.679 -26.945 1.00 88.62 127 LEU A O 1
ATOM 1028 N N . ILE A 1 128 ? -2.803 -2.760 -27.769 1.00 85.38 128 ILE A N 1
ATOM 1029 C CA . ILE A 1 128 ? -2.765 -2.068 -26.470 1.00 85.38 128 ILE A CA 1
ATOM 1030 C C . ILE A 1 128 ? -4.132 -2.019 -25.773 1.00 85.38 128 ILE A C 1
ATOM 1032 O O . ILE A 1 128 ? -4.204 -2.061 -24.548 1.00 85.38 128 ILE A O 1
ATOM 1036 N N . ALA A 1 129 ? -5.227 -2.030 -26.541 1.00 86.75 129 ALA A N 1
ATOM 1037 C CA . ALA A 1 129 ? -6.585 -2.136 -26.007 1.00 86.75 129 ALA A CA 1
ATOM 1038 C C . ALA A 1 129 ? -6.824 -3.449 -25.230 1.00 86.75 129 ALA A C 1
ATOM 1040 O O . ALA A 1 129 ? -7.673 -3.491 -24.343 1.00 86.75 129 ALA A O 1
ATOM 1041 N N . PHE A 1 130 ? -6.048 -4.500 -25.518 1.00 86.38 130 PHE A N 1
ATOM 1042 C CA . PHE A 1 130 ? -6.073 -5.778 -24.805 1.00 86.38 130 PHE A CA 1
ATOM 1043 C C . PHE A 1 130 ? -5.092 -5.834 -23.623 1.00 86.38 130 PHE A C 1
ATOM 1045 O O . PHE A 1 130 ? -5.110 -6.818 -22.887 1.00 86.38 130 PHE A O 1
ATOM 1052 N N . ALA A 1 131 ? -4.282 -4.795 -23.372 1.00 84.44 131 ALA A N 1
ATOM 1053 C CA . ALA A 1 131 ? -3.373 -4.733 -22.219 1.00 84.44 131 ALA A CA 1
ATOM 1054 C C . ALA A 1 131 ? -4.046 -5.054 -20.860 1.00 84.44 131 ALA A C 1
ATOM 1056 O O . ALA A 1 131 ? -3.434 -5.769 -20.062 1.00 84.44 131 ALA A O 1
ATOM 1057 N N . PRO A 1 132 ? -5.306 -4.643 -20.584 1.00 84.56 132 PRO A N 1
ATOM 1058 C CA . PRO A 1 132 ? -5.998 -5.036 -19.355 1.00 84.56 132 PRO A CA 1
ATOM 1059 C C . PRO A 1 132 ? -6.161 -6.554 -19.180 1.00 84.56 132 PRO A C 1
ATOM 1061 O O . PRO A 1 132 ? -6.135 -7.039 -18.050 1.00 84.56 132 PRO A O 1
ATOM 1064 N N . LEU A 1 133 ? -6.282 -7.319 -20.273 1.00 86.50 133 LEU A N 1
ATOM 1065 C CA . LEU A 1 133 ? -6.381 -8.782 -20.219 1.00 86.50 133 LEU A CA 1
ATOM 1066 C C . LEU A 1 133 ? -5.073 -9.405 -19.721 1.00 86.50 133 LEU A C 1
ATOM 1068 O O . LEU A 1 133 ? -5.097 -10.368 -18.958 1.00 86.50 133 LEU A O 1
ATOM 1072 N N . PHE A 1 134 ? -3.933 -8.817 -20.088 1.00 81.81 134 PHE A N 1
ATOM 1073 C CA . PHE A 1 134 ? -2.636 -9.257 -19.589 1.00 81.81 134 PHE A CA 1
ATOM 1074 C C . PHE A 1 134 ? -2.488 -8.981 -18.101 1.00 81.81 134 PHE A C 1
ATOM 1076 O O . PHE A 1 134 ? -1.937 -9.821 -17.416 1.00 81.81 134 PHE A O 1
ATOM 1083 N N . ALA A 1 135 ? -3.038 -7.894 -17.560 1.00 84.44 135 ALA A N 1
ATOM 1084 C CA . ALA A 1 135 ? -3.022 -7.641 -16.117 1.00 84.44 135 ALA A CA 1
ATOM 1085 C C . ALA A 1 135 ? -4.095 -8.428 -15.334 1.00 84.44 135 ALA A C 1
ATOM 1087 O O . ALA A 1 135 ? -4.091 -8.429 -14.103 1.00 84.44 135 ALA A O 1
ATOM 1088 N N . PHE A 1 136 ? -5.006 -9.139 -16.009 1.00 90.00 136 PHE A N 1
ATOM 1089 C CA . PHE A 1 136 ? -6.102 -9.855 -15.351 1.00 90.00 136 PHE A CA 1
ATOM 1090 C C . PHE A 1 136 ? -5.616 -10.952 -14.392 1.00 90.00 136 PHE A C 1
ATOM 1092 O O . PHE A 1 136 ? -6.211 -11.154 -13.333 1.00 90.00 136 PHE A O 1
ATOM 1099 N N . HIS A 1 137 ? -4.491 -11.613 -14.688 1.00 90.31 137 HIS A N 1
ATOM 1100 C CA . HIS A 1 137 ? -3.913 -12.580 -13.750 1.00 90.31 137 HIS A CA 1
ATOM 1101 C C . HIS A 1 137 ? -3.517 -11.929 -12.415 1.00 90.31 137 HIS A C 1
ATOM 1103 O O . HIS A 1 137 ? -3.629 -12.577 -11.378 1.00 90.31 137 HIS A O 1
ATOM 1109 N N . GLN A 1 138 ? -3.142 -10.644 -12.405 1.00 93.31 138 GLN A N 1
ATOM 1110 C CA . GLN A 1 138 ? -2.835 -9.910 -11.172 1.00 93.31 138 GLN A CA 1
ATOM 1111 C C . GLN A 1 138 ? -4.091 -9.637 -10.339 1.00 93.31 138 GLN A C 1
ATOM 1113 O O . GLN A 1 138 ? -4.039 -9.671 -9.111 1.00 93.31 138 GLN A O 1
ATOM 1118 N N . VAL A 1 139 ? -5.250 -9.450 -10.980 1.00 95.12 139 VAL A N 1
ATOM 1119 C CA . VAL A 1 139 ? -6.551 -9.387 -10.288 1.00 95.12 139 VAL A CA 1
ATOM 1120 C C . VAL A 1 139 ? -6.849 -10.733 -9.615 1.00 95.12 139 VAL A C 1
ATOM 1122 O O . VAL A 1 139 ? -7.228 -10.766 -8.445 1.00 95.12 139 VAL A O 1
ATOM 1125 N N . ILE A 1 140 ? -6.614 -11.852 -10.311 1.00 95.81 140 ILE A N 1
ATOM 1126 C CA . ILE A 1 140 ? -6.799 -13.206 -9.758 1.00 95.81 140 ILE A CA 1
ATOM 1127 C C . ILE A 1 140 ? -5.859 -13.448 -8.569 1.00 95.81 140 ILE A C 1
ATOM 1129 O O . ILE A 1 140 ? -6.313 -13.849 -7.495 1.00 95.81 140 ILE A O 1
ATOM 1133 N N . VAL A 1 141 ? -4.563 -13.164 -8.723 1.00 95.56 141 VAL A N 1
ATOM 1134 C CA . VAL A 1 141 ? -3.578 -13.253 -7.631 1.00 95.56 141 VAL A CA 1
ATOM 1135 C C . VAL A 1 141 ? -4.021 -12.385 -6.456 1.00 95.56 141 VAL A C 1
ATOM 1137 O O . VAL A 1 141 ? -4.063 -12.848 -5.314 1.00 95.56 141 VAL A O 1
ATOM 1140 N N . GLY A 1 142 ? -4.445 -11.152 -6.733 1.00 96.81 142 GLY A N 1
ATOM 1141 C CA . GLY A 1 142 ? -4.897 -10.229 -5.709 1.00 96.81 142 GLY A CA 1
ATOM 1142 C C . GLY A 1 142 ? -6.127 -10.708 -4.942 1.00 96.81 142 GLY A C 1
ATOM 1143 O O . GLY A 1 142 ? -6.199 -10.470 -3.734 1.00 96.81 142 GLY A O 1
ATOM 1144 N N . PHE A 1 143 ? -7.042 -11.425 -5.599 1.00 97.69 143 PHE A N 1
ATOM 1145 C CA . PHE A 1 143 ? -8.179 -12.082 -4.957 1.00 97.69 143 PHE A CA 1
ATOM 1146 C C . PHE A 1 143 ? -7.732 -13.165 -3.969 1.00 97.69 143 PHE A C 1
ATOM 1148 O O . PHE A 1 143 ? -8.158 -13.145 -2.810 1.00 97.69 143 PHE A O 1
ATOM 1155 N N . PHE A 1 144 ? -6.837 -14.068 -4.383 1.00 97.50 144 PHE A N 1
ATOM 1156 C CA . PHE A 1 144 ? -6.329 -15.129 -3.506 1.00 97.50 144 PHE A CA 1
ATOM 1157 C C . PHE A 1 144 ? -5.543 -14.570 -2.315 1.00 97.50 144 PHE A C 1
ATOM 1159 O O . PHE A 1 144 ? -5.769 -14.997 -1.181 1.00 97.50 144 PHE A O 1
ATOM 1166 N N . LEU A 1 145 ? -4.686 -13.569 -2.541 1.00 97.94 145 LEU A N 1
ATOM 1167 C CA . LEU A 1 145 ? -3.960 -12.874 -1.472 1.00 97.94 145 LEU A CA 1
ATOM 1168 C C . LEU A 1 145 ? -4.919 -12.149 -0.516 1.00 97.94 145 LEU A C 1
ATOM 1170 O O . LEU A 1 145 ? -4.773 -12.233 0.702 1.00 97.94 145 LEU A O 1
ATOM 1174 N N . GLY A 1 146 ? -5.958 -11.498 -1.046 1.00 97.31 146 GLY A N 1
ATOM 1175 C CA . GLY A 1 146 ? -7.004 -10.870 -0.240 1.00 97.31 146 GLY A CA 1
ATOM 1176 C C . GLY A 1 146 ? -7.760 -11.873 0.638 1.00 97.31 146 GLY A C 1
ATOM 1177 O O . GLY A 1 146 ? -7.976 -11.618 1.825 1.00 97.31 146 GLY A O 1
ATOM 1178 N N . TYR A 1 147 ? -8.123 -13.037 0.097 1.00 96.81 147 TYR A N 1
ATOM 1179 C CA . TYR A 1 147 ? -8.745 -14.112 0.873 1.00 96.81 147 TYR A CA 1
ATOM 1180 C C . TYR A 1 147 ? -7.804 -14.641 1.967 1.00 96.81 147 TYR A C 1
ATOM 1182 O O . TYR A 1 147 ? -8.196 -14.749 3.136 1.00 96.81 147 TYR A O 1
ATOM 1190 N N . LEU A 1 148 ? -6.541 -14.898 1.615 1.00 97.75 148 LEU A N 1
ATOM 1191 C CA . LEU A 1 148 ? -5.517 -15.373 2.543 1.00 97.75 148 LEU A CA 1
ATOM 1192 C C . LEU A 1 148 ? -5.282 -14.374 3.685 1.00 97.75 148 LEU A C 1
ATOM 1194 O O . LEU A 1 148 ? -5.125 -14.773 4.841 1.00 97.75 148 LEU A O 1
ATOM 1198 N N . ARG A 1 149 ? -5.362 -13.067 3.412 1.00 96.81 149 ARG A N 1
ATOM 1199 C CA . ARG A 1 149 ? -5.231 -12.013 4.429 1.00 96.81 149 ARG A CA 1
ATOM 1200 C C . ARG A 1 149 ? -6.306 -12.114 5.496 1.00 96.81 149 ARG A C 1
ATOM 1202 O O . ARG A 1 149 ? -6.022 -11.923 6.686 1.00 96.81 149 ARG A O 1
ATOM 1209 N N . LEU A 1 150 ? -7.534 -12.374 5.067 1.00 95.56 150 LEU A N 1
ATOM 1210 C CA . LEU A 1 150 ? -8.691 -12.458 5.947 1.00 95.56 150 LEU A CA 1
ATOM 1211 C C . LEU A 1 150 ? -8.660 -13.739 6.784 1.00 95.56 150 LEU A C 1
ATOM 1213 O O . LEU A 1 150 ? -9.027 -13.691 7.959 1.00 95.56 150 LEU A O 1
ATOM 1217 N N . LYS A 1 151 ? -8.172 -14.849 6.217 1.00 97.00 151 LYS A N 1
ATOM 1218 C CA . LYS A 1 151 ? -8.124 -16.158 6.886 1.00 97.00 151 LYS A CA 1
ATOM 1219 C C . LYS A 1 151 ? -6.872 -16.394 7.731 1.00 97.00 151 LYS A C 1
ATOM 1221 O O . LYS A 1 151 ? -6.992 -16.827 8.871 1.00 97.00 151 LYS A O 1
ATOM 1226 N N . ASN A 1 152 ? -5.691 -16.083 7.206 1.00 97.31 152 ASN A N 1
ATOM 1227 C CA . ASN A 1 152 ? -4.405 -16.488 7.784 1.00 97.31 152 ASN A CA 1
ATOM 1228 C C . ASN A 1 152 ? -3.562 -15.296 8.261 1.00 97.31 152 ASN A C 1
ATOM 1230 O O . ASN A 1 152 ? -2.743 -15.442 9.164 1.00 97.31 152 ASN A O 1
ATOM 1234 N N . GLY A 1 153 ? -3.788 -14.094 7.724 1.00 96.50 153 GLY A N 1
ATOM 1235 C CA . GLY A 1 153 ? -3.092 -12.874 8.145 1.00 96.50 153 GLY A CA 1
ATOM 1236 C C . GLY A 1 153 ? -2.074 -12.359 7.125 1.00 96.50 153 GLY A C 1
ATOM 1237 O O . GLY A 1 153 ? -1.927 -12.904 6.039 1.00 96.50 153 GLY A O 1
ATOM 1238 N N . LEU A 1 154 ? -1.409 -11.246 7.459 1.00 97.31 154 LEU A N 1
ATOM 1239 C CA . LEU A 1 154 ? -0.603 -10.479 6.497 1.00 97.31 154 LEU A CA 1
ATOM 1240 C C . LEU A 1 154 ? 0.673 -11.216 6.066 1.00 97.31 154 LEU A C 1
ATOM 1242 O O . LEU A 1 154 ? 0.989 -11.230 4.885 1.00 97.31 154 LEU A O 1
ATOM 1246 N N . ILE A 1 155 ? 1.368 -11.864 7.008 1.00 97.75 155 ILE A N 1
ATOM 1247 C CA . ILE A 1 155 ? 2.638 -12.560 6.742 1.00 97.75 155 ILE A CA 1
ATOM 1248 C C . ILE A 1 155 ? 2.459 -13.626 5.656 1.00 97.75 155 ILE A C 1
ATOM 1250 O O . ILE A 1 155 ? 3.248 -13.690 4.723 1.00 97.75 155 ILE A O 1
ATOM 1254 N N . TRP A 1 156 ? 1.383 -14.412 5.725 1.00 97.38 156 TRP A N 1
ATOM 1255 C CA . TRP A 1 156 ? 1.093 -15.442 4.726 1.00 97.38 156 TRP A CA 1
ATOM 1256 C C . TRP A 1 156 ? 0.838 -14.870 3.331 1.00 97.38 156 TRP A C 1
ATOM 1258 O O . TRP A 1 156 ? 1.215 -15.491 2.343 1.00 97.38 156 TRP A O 1
ATOM 1268 N N . CYS A 1 157 ? 0.250 -13.675 3.248 1.00 96.38 157 CYS A N 1
ATOM 1269 C CA . CYS A 1 157 ? 0.047 -12.991 1.972 1.00 96.38 157 CYS A CA 1
ATOM 1270 C C . CYS A 1 157 ? 1.374 -12.532 1.388 1.00 96.38 157 CYS A C 1
ATOM 1272 O O . CYS A 1 157 ? 1.630 -12.788 0.222 1.00 96.38 157 CYS A O 1
ATOM 1274 N N . ILE A 1 158 ? 2.241 -11.941 2.214 1.00 97.62 158 ILE A N 1
ATOM 1275 C CA . ILE A 1 158 ? 3.582 -11.518 1.795 1.00 97.62 158 ILE A CA 1
ATOM 1276 C C . ILE A 1 158 ? 4.366 -12.718 1.260 1.00 97.62 158 ILE A C 1
ATOM 1278 O O . ILE A 1 158 ? 4.886 -12.654 0.15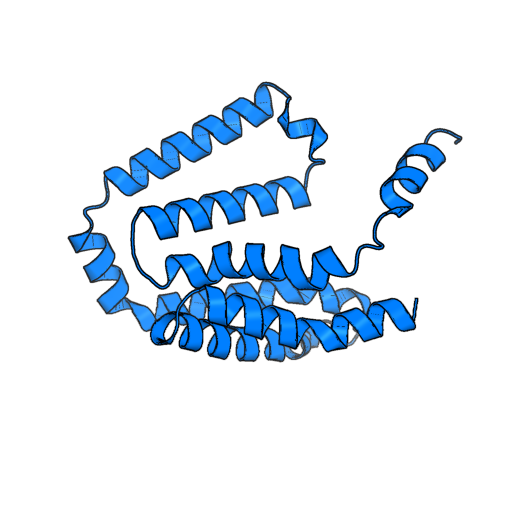4 1.00 97.62 158 ILE A O 1
ATOM 1282 N N . LEU A 1 159 ? 4.396 -13.833 1.997 1.00 97.50 159 LEU A N 1
ATOM 1283 C CA . LEU A 1 159 ? 5.125 -15.034 1.579 1.00 97.50 159 LEU A CA 1
ATOM 1284 C C . LEU A 1 159 ? 4.592 -15.613 0.262 1.00 97.50 159 LEU A C 1
ATOM 1286 O O . LEU A 1 159 ? 5.379 -15.931 -0.628 1.00 97.50 159 LEU A O 1
ATOM 1290 N N . LEU A 1 160 ? 3.267 -15.733 0.120 1.00 96.69 160 LEU A N 1
ATOM 1291 C CA . LEU A 1 160 ? 2.667 -16.245 -1.113 1.00 96.69 160 LEU A CA 1
ATOM 1292 C C . LEU A 1 160 ? 2.879 -15.281 -2.291 1.00 96.69 160 LEU A C 1
ATOM 1294 O O . LEU A 1 160 ? 3.140 -15.724 -3.405 1.00 96.69 160 LEU A O 1
ATOM 1298 N N . HIS A 1 161 ? 2.814 -13.974 -2.052 1.00 96.88 161 HIS A N 1
ATOM 1299 C CA . HIS A 1 161 ? 3.064 -12.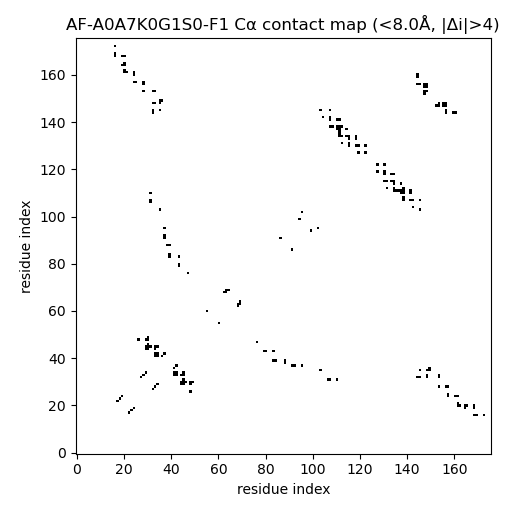964 -3.074 1.00 96.88 161 HIS A CA 1
ATOM 1300 C C . HIS A 1 161 ? 4.525 -12.997 -3.542 1.00 96.88 161 HIS A C 1
ATOM 1302 O O . HIS A 1 161 ? 4.788 -13.085 -4.739 1.00 96.88 161 HIS A O 1
ATOM 1308 N N . SER A 1 162 ? 5.481 -13.048 -2.613 1.00 95.62 162 SER A N 1
ATOM 1309 C CA . SER A 1 162 ? 6.896 -13.262 -2.926 1.00 95.62 162 SER A CA 1
ATOM 1310 C C . SER A 1 162 ? 7.123 -14.531 -3.752 1.00 95.62 162 SER A C 1
ATOM 1312 O O . SER A 1 162 ? 7.914 -14.514 -4.694 1.00 95.62 162 SER A O 1
ATOM 1314 N N . LEU A 1 163 ? 6.404 -15.617 -3.446 1.00 95.62 163 LEU A N 1
ATOM 1315 C CA . LEU A 1 163 ? 6.473 -16.859 -4.216 1.00 95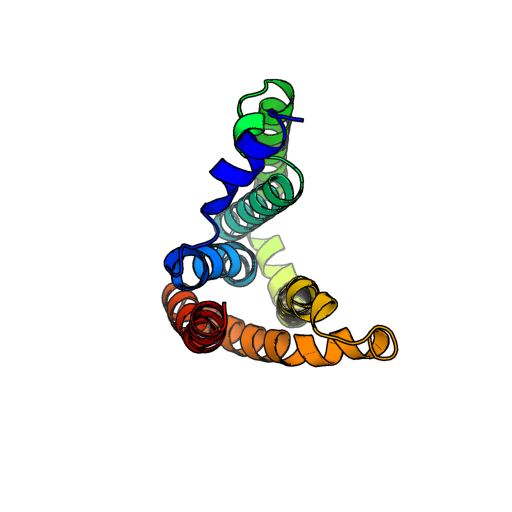.62 163 LEU A CA 1
ATOM 1316 C C . LEU A 1 163 ? 5.922 -16.690 -5.641 1.00 95.62 163 LEU A C 1
ATOM 1318 O O . LEU A 1 163 ? 6.549 -17.163 -6.587 1.00 95.62 163 LEU A O 1
ATOM 1322 N N . PHE A 1 164 ? 4.797 -15.991 -5.822 1.00 93.25 164 PHE A N 1
ATOM 1323 C CA . PHE A 1 164 ? 4.268 -15.695 -7.158 1.00 93.25 164 PHE A CA 1
ATOM 1324 C C . PHE A 1 164 ? 5.200 -14.795 -7.976 1.00 93.25 164 PHE A C 1
ATOM 1326 O O . PHE A 1 164 ? 5.334 -14.998 -9.183 1.00 93.25 164 PHE A O 1
ATOM 1333 N N . ASN A 1 165 ? 5.910 -13.871 -7.326 1.00 91.12 165 ASN A N 1
ATOM 1334 C CA . ASN A 1 165 ? 6.889 -13.011 -7.989 1.00 91.12 165 ASN A CA 1
ATOM 1335 C C . ASN A 1 165 ? 8.229 -13.712 -8.259 1.00 91.12 165 ASN A C 1
ATOM 1337 O O . ASN A 1 165 ? 9.043 -13.171 -9.009 1.00 91.12 165 ASN A O 1
ATOM 1341 N N . LEU A 1 166 ? 8.458 -14.920 -7.729 1.00 92.44 166 LEU A N 1
ATOM 1342 C CA . LEU A 1 166 ? 9.718 -15.649 -7.883 1.00 92.44 166 LEU A CA 1
ATOM 1343 C C . LEU A 1 166 ? 10.056 -15.953 -9.345 1.00 92.44 166 LEU A C 1
ATOM 1345 O O . LEU A 1 166 ? 11.105 -15.534 -9.833 1.00 92.44 166 LEU A O 1
ATOM 1349 N N . LEU A 1 167 ? 9.167 -16.657 -10.051 1.00 89.50 167 LEU A N 1
ATOM 1350 C CA . LEU A 1 167 ? 9.419 -17.075 -11.434 1.00 89.50 167 LEU A CA 1
ATOM 1351 C C . LEU A 1 167 ? 9.525 -15.887 -12.406 1.00 89.50 167 LEU A C 1
ATOM 1353 O O . LEU A 1 167 ? 10.505 -15.851 -13.154 1.00 89.50 167 LEU A O 1
ATOM 1357 N N . PRO A 1 168 ? 8.609 -14.892 -12.394 1.00 86.06 168 PRO A N 1
ATOM 1358 C CA . PRO A 1 168 ? 8.732 -13.723 -13.263 1.00 86.06 168 PRO A CA 1
ATOM 1359 C C . PRO A 1 168 ? 10.029 -12.949 -13.019 1.00 86.06 168 PRO A C 1
ATOM 1361 O O . PRO A 1 168 ? 10.698 -12.551 -13.971 1.00 86.06 168 PRO A O 1
ATOM 1364 N N .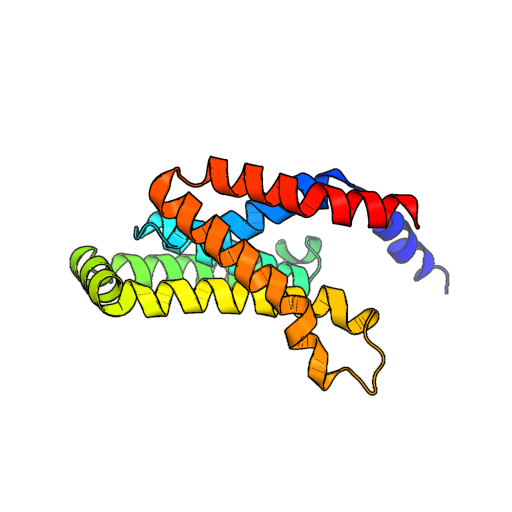 THR A 1 169 ? 10.421 -12.787 -11.752 1.00 87.75 169 THR A N 1
ATOM 1365 C CA . THR A 1 169 ? 11.649 -12.070 -11.394 1.00 87.75 169 THR A CA 1
ATOM 1366 C C . THR A 1 169 ? 12.887 -12.825 -11.870 1.00 87.75 169 THR A C 1
ATOM 1368 O O . THR A 1 169 ? 13.741 -12.235 -12.526 1.00 87.75 169 THR A O 1
ATOM 1371 N N . ILE A 1 170 ? 12.990 -14.131 -11.595 1.00 89.25 170 ILE A N 1
ATOM 1372 C CA . ILE A 1 170 ? 14.125 -14.947 -12.057 1.00 89.25 170 ILE A CA 1
ATOM 1373 C C . ILE A 1 170 ? 14.217 -14.912 -13.587 1.00 89.25 170 ILE A C 1
ATOM 1375 O O . ILE A 1 170 ? 15.292 -14.666 -14.129 1.00 89.25 170 ILE A O 1
ATOM 1379 N N . SER A 1 171 ? 13.091 -15.087 -14.283 1.00 86.62 171 SER A N 1
ATOM 1380 C CA . SER A 1 171 ? 13.041 -15.023 -15.746 1.00 86.62 171 SER A CA 1
ATOM 1381 C C . SER A 1 171 ? 13.520 -13.671 -16.281 1.00 86.62 171 SER A C 1
ATOM 1383 O O . SER A 1 171 ? 14.265 -13.629 -17.257 1.00 86.62 171 SER A O 1
ATOM 1385 N N . TYR A 1 172 ? 13.128 -12.562 -15.651 1.00 84.00 172 TYR A N 1
ATOM 1386 C CA . TYR A 1 172 ? 13.584 -11.228 -16.041 1.00 84.00 172 TYR A CA 1
ATOM 1387 C C . TYR A 1 172 ? 15.105 -11.066 -15.897 1.00 84.00 172 TYR A C 1
ATOM 1389 O O . TYR A 1 172 ? 15.746 -10.532 -16.796 1.00 84.00 172 TYR A O 1
ATOM 1397 N N . PHE A 1 173 ? 15.692 -11.552 -14.800 1.00 83.62 173 PHE A N 1
ATOM 1398 C CA . PHE A 1 173 ? 17.130 -11.414 -14.543 1.00 83.62 173 PHE A CA 1
ATOM 1399 C C . PHE A 1 173 ? 18.013 -12.387 -15.336 1.00 83.62 173 PHE A C 1
ATOM 1401 O O . PHE A 1 173 ? 19.172 -12.065 -15.569 1.00 83.62 173 PHE A O 1
ATOM 1408 N N . ILE A 1 174 ? 17.495 -13.547 -15.754 1.00 87.00 174 ILE A N 1
ATOM 1409 C CA . ILE A 1 174 ? 18.233 -14.490 -16.616 1.00 87.00 174 ILE A CA 1
ATOM 1410 C C . ILE A 1 174 ? 18.317 -13.985 -18.063 1.00 87.00 174 ILE A C 1
ATOM 1412 O O . ILE A 1 174 ? 19.321 -14.210 -18.729 1.00 87.00 174 ILE A O 1
ATOM 1416 N N . ASN A 1 175 ? 17.266 -13.326 -18.559 1.00 75.38 175 ASN A N 1
ATOM 1417 C CA . ASN A 1 175 ? 17.165 -12.889 -19.957 1.00 75.38 175 ASN A CA 1
ATOM 1418 C C . ASN A 1 175 ? 17.691 -11.459 -20.207 1.00 75.38 175 ASN A C 1
ATOM 1420 O O . ASN A 1 175 ? 17.470 -10.916 -21.290 1.00 75.38 175 ASN A O 1
ATOM 1424 N N . LYS A 1 176 ? 18.326 -10.835 -19.209 1.00 64.00 176 LYS A N 1
ATOM 1425 C CA . LYS A 1 176 ? 18.901 -9.484 -19.269 1.00 64.00 176 LYS A CA 1
ATOM 1426 C C . LYS A 1 176 ? 20.400 -9.557 -19.533 1.00 64.00 176 LYS A C 1
ATOM 1428 O O . LYS A 1 176 ? 20.881 -8.710 -20.316 1.00 64.00 176 LYS A O 1
#

Sequence (176 aa):
MEAINGVQKTASNQNNILFFLIFAPIVEELIFRLPLKVSRLNIFISALMAYFLFYLSHKPISSLITANELIKFVVFISLSILVLSSLKERFLSFVLHKYFGVYFYALITVFGLLHLTNFLSAVPGNLIAFAPLFAFHQVIVGFFLGYLRLKNGLIWCILLHSLFNLLPTISYFINK